Protein AF-A0A7J3JDW4-F1 (afdb_monomer_lite)

Structure (mmCIF, N/CA/C/O backbone):
data_AF-A0A7J3JDW4-F1
#
_entry.id   AF-A0A7J3JDW4-F1
#
loop_
_atom_site.group_PDB
_atom_site.i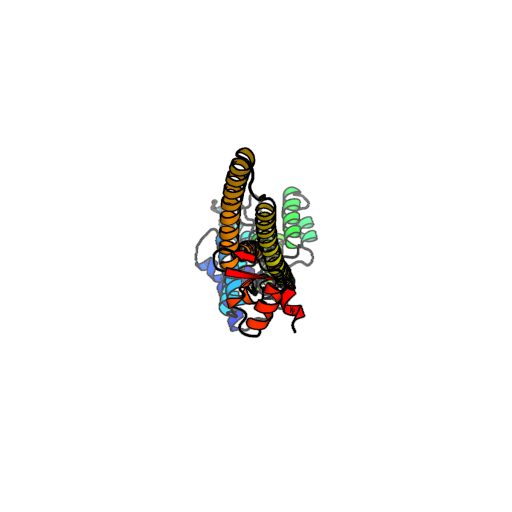d
_atom_site.type_symbol
_atom_site.label_atom_id
_atom_site.label_alt_id
_atom_site.label_comp_id
_atom_site.label_asym_id
_atom_site.label_entity_id
_atom_site.label_seq_id
_atom_site.pdbx_PDB_ins_code
_atom_site.Cartn_x
_atom_site.Cartn_y
_atom_site.Cartn_z
_atom_site.occupancy
_atom_site.B_iso_or_equiv
_atom_site.auth_seq_id
_atom_site.auth_comp_id
_atom_site.auth_asym_id
_atom_site.auth_atom_id
_atom_site.pdbx_PDB_model_num
ATOM 1 N N . MET A 1 1 ? 15.770 9.045 -26.749 1.00 90.25 1 MET A N 1
ATOM 2 C CA . MET A 1 1 ? 16.381 7.877 -27.425 1.00 90.25 1 MET A CA 1
ATOM 3 C C . MET A 1 1 ? 15.664 7.699 -28.760 1.00 90.25 1 MET A C 1
ATOM 5 O O . MET A 1 1 ? 14.603 8.273 -28.963 1.00 90.25 1 MET A O 1
ATOM 9 N N . LEU A 1 2 ? 16.163 6.855 -29.671 1.00 94.00 2 LEU A N 1
ATOM 10 C CA . LEU A 1 2 ? 15.406 6.525 -30.886 1.00 94.00 2 LEU A CA 1
ATOM 11 C C . LEU A 1 2 ? 14.143 5.695 -30.570 1.00 94.00 2 LEU A C 1
ATOM 13 O O . LEU A 1 2 ? 14.139 4.847 -29.674 1.00 94.00 2 LEU A O 1
ATOM 17 N N . TRP A 1 3 ? 13.084 5.863 -31.372 1.00 95.56 3 TRP A N 1
ATOM 18 C CA . TRP A 1 3 ? 11.813 5.121 -31.245 1.00 95.56 3 TRP A CA 1
ATOM 19 C C . TRP A 1 3 ? 11.993 3.602 -31.201 1.00 95.56 3 TRP A C 1
ATOM 21 O O . TRP A 1 3 ? 11.305 2.898 -30.458 1.00 95.56 3 TRP A O 1
ATOM 31 N N . LYS A 1 4 ? 12.918 3.083 -32.013 1.00 97.06 4 LYS A N 1
ATOM 32 C CA . LYS A 1 4 ? 13.218 1.651 -32.074 1.00 97.06 4 LYS A CA 1
ATOM 33 C C . LYS A 1 4 ? 13.866 1.171 -30.772 1.00 97.06 4 LYS A C 1
ATOM 35 O O . LYS A 1 4 ? 13.415 0.152 -30.243 1.00 97.06 4 LYS A O 1
ATOM 40 N N . THR A 1 5 ? 14.797 1.937 -30.201 1.00 97.69 5 THR A N 1
ATOM 41 C CA . THR A 1 5 ? 15.387 1.688 -28.880 1.00 97.69 5 THR A CA 1
ATOM 42 C C . THR A 1 5 ? 14.326 1.619 -27.785 1.00 97.69 5 THR A C 1
ATOM 44 O O . THR A 1 5 ? 14.303 0.636 -27.041 1.00 97.69 5 THR A O 1
ATOM 47 N N . HIS A 1 6 ? 13.410 2.596 -27.715 1.00 98.25 6 HIS A N 1
ATOM 48 C CA . HIS A 1 6 ? 12.342 2.611 -26.705 1.00 98.25 6 HIS A CA 1
ATOM 49 C C . HIS A 1 6 ? 11.519 1.318 -26.733 1.00 98.25 6 HIS A C 1
ATOM 51 O O . HIS A 1 6 ? 11.360 0.622 -25.726 1.00 98.25 6 HIS A O 1
ATOM 57 N N . LEU A 1 7 ? 11.060 0.927 -27.927 1.00 98.44 7 LEU A N 1
ATOM 58 C CA . LEU A 1 7 ? 10.307 -0.313 -28.106 1.00 98.44 7 LEU A CA 1
ATOM 59 C C . LEU A 1 7 ? 11.143 -1.555 -27.799 1.00 98.44 7 LEU A C 1
ATOM 61 O O . LEU A 1 7 ? 10.611 -2.516 -27.240 1.00 98.44 7 LEU A O 1
ATOM 65 N N . ARG A 1 8 ? 12.431 -1.564 -28.152 1.00 98.44 8 ARG A N 1
ATOM 66 C CA . ARG A 1 8 ? 13.325 -2.696 -27.888 1.00 98.44 8 ARG A CA 1
ATOM 67 C C . ARG A 1 8 ? 13.485 -2.934 -26.390 1.00 98.44 8 ARG A C 1
ATOM 69 O O . ARG A 1 8 ? 13.282 -4.061 -25.946 1.00 98.44 8 ARG A O 1
ATOM 76 N N . ILE A 1 9 ? 13.784 -1.889 -25.614 1.00 98.62 9 ILE A N 1
ATOM 77 C CA . ILE A 1 9 ? 13.911 -1.975 -24.150 1.00 98.62 9 ILE A CA 1
ATOM 78 C C . ILE A 1 9 ? 12.588 -2.430 -23.528 1.00 98.62 9 ILE A C 1
ATOM 80 O O . ILE A 1 9 ? 12.558 -3.367 -22.730 1.00 98.62 9 ILE A O 1
ATOM 84 N N . SER A 1 10 ? 11.481 -1.799 -23.916 1.00 98.56 10 SER A N 1
ATOM 85 C CA . SER A 1 10 ? 10.160 -2.080 -23.352 1.00 98.56 10 SER A CA 1
ATOM 86 C C . SER A 1 10 ? 9.675 -3.506 -23.637 1.00 98.56 10 SER A C 1
ATOM 88 O O . SER A 1 10 ? 9.158 -4.172 -22.740 1.00 98.56 10 SER A O 1
ATOM 90 N N . ASN A 1 11 ? 9.877 -4.018 -24.856 1.00 98.62 11 ASN A N 1
ATOM 91 C CA . ASN A 1 11 ? 9.542 -5.406 -25.189 1.00 98.62 11 ASN A CA 1
ATOM 92 C C . ASN A 1 11 ? 10.461 -6.405 -24.473 1.00 98.62 11 ASN A C 1
ATOM 94 O O . ASN A 1 11 ? 9.990 -7.444 -24.012 1.00 98.62 11 ASN A O 1
ATOM 98 N N . GLU A 1 12 ? 11.750 -6.090 -24.336 1.00 98.75 12 GLU A N 1
ATOM 99 C CA . GLU A 1 12 ? 12.692 -6.930 -23.595 1.00 98.75 12 GLU A CA 1
ATOM 100 C C . GLU A 1 12 ? 12.320 -7.024 -22.106 1.00 98.75 12 GLU A C 1
ATOM 102 O O . GLU A 1 12 ? 12.366 -8.112 -21.531 1.00 98.75 12 GLU A O 1
ATOM 107 N N . ALA A 1 13 ? 11.873 -5.924 -21.491 1.00 98.62 13 ALA A N 1
ATOM 108 C CA . ALA A 1 13 ? 11.383 -5.919 -20.112 1.00 98.62 13 ALA A CA 1
ATOM 109 C C . ALA A 1 13 ? 10.168 -6.849 -19.926 1.00 98.62 13 ALA A C 1
ATOM 111 O O . ALA A 1 13 ? 10.141 -7.649 -18.989 1.00 98.62 13 ALA A O 1
ATOM 112 N N . LEU A 1 14 ? 9.186 -6.797 -20.838 1.00 98.69 14 LEU A N 1
ATOM 113 C CA . LEU A 1 14 ? 8.040 -7.718 -20.829 1.00 98.69 14 LEU A CA 1
ATOM 114 C C . LEU A 1 14 ? 8.485 -9.174 -21.001 1.00 98.69 14 LEU A C 1
ATOM 116 O O . LEU A 1 14 ? 8.040 -10.049 -20.255 1.00 98.69 14 LEU A O 1
ATOM 120 N N . ARG A 1 15 ? 9.403 -9.424 -21.944 1.00 98.50 15 ARG A N 1
ATOM 121 C CA . ARG A 1 15 ? 9.936 -10.759 -22.240 1.00 98.50 15 ARG A CA 1
ATOM 122 C C . ARG A 1 15 ? 10.632 -11.373 -21.027 1.00 98.50 15 ARG A C 1
ATOM 124 O O . ARG A 1 15 ? 10.346 -12.516 -20.689 1.00 98.50 15 ARG A O 1
ATOM 131 N N . ARG A 1 16 ? 11.502 -10.624 -20.337 1.00 98.06 16 ARG A N 1
ATOM 132 C CA . ARG A 1 16 ? 12.213 -11.094 -19.127 1.00 98.06 16 ARG A CA 1
ATOM 133 C C . ARG A 1 16 ? 11.273 -11.455 -17.976 1.00 98.06 16 ARG A C 1
ATOM 135 O O . ARG A 1 16 ? 11.634 -12.264 -17.128 1.00 98.06 16 ARG A O 1
ATOM 142 N N . LEU A 1 17 ? 10.078 -10.871 -17.954 1.00 98.00 17 LEU A N 1
ATOM 143 C CA . LEU A 1 17 ? 9.041 -11.144 -16.958 1.00 98.00 17 LEU A CA 1
ATOM 144 C C . LEU A 1 17 ? 8.007 -12.173 -17.429 1.00 98.00 17 LEU A C 1
ATOM 146 O O . LEU A 1 17 ? 7.058 -12.445 -16.697 1.00 98.00 17 LEU A O 1
ATOM 150 N N . ASN A 1 18 ? 8.177 -12.746 -18.625 1.00 98.31 18 ASN A N 1
ATOM 151 C CA . ASN A 1 18 ? 7.226 -13.662 -19.257 1.00 98.31 18 ASN A CA 1
ATOM 152 C C . ASN A 1 18 ? 5.805 -13.074 -19.383 1.00 98.31 18 ASN A C 1
ATOM 154 O O . ASN A 1 18 ? 4.810 -13.790 -19.262 1.00 98.31 18 ASN A O 1
ATOM 158 N N . ILE A 1 19 ? 5.696 -11.763 -19.618 1.00 98.19 19 ILE A N 1
ATOM 159 C CA . ILE A 1 19 ? 4.410 -11.082 -19.799 1.00 98.19 19 ILE A CA 1
ATOM 160 C C . ILE A 1 19 ? 4.038 -11.109 -21.282 1.00 98.19 19 ILE A C 1
ATOM 162 O O . ILE A 1 19 ? 4.607 -10.382 -22.094 1.00 98.19 19 ILE A O 1
ATOM 166 N N . ASN A 1 20 ? 3.036 -11.921 -21.619 1.00 97.62 20 ASN A N 1
ATOM 167 C CA . ASN A 1 20 ? 2.480 -12.004 -22.967 1.00 97.62 20 ASN A CA 1
ATOM 168 C C . ASN A 1 20 ? 1.227 -11.131 -23.072 1.00 97.62 20 ASN A C 1
ATOM 170 O O . ASN A 1 20 ? 0.223 -11.382 -22.406 1.00 97.62 20 ASN A O 1
ATOM 174 N N . LEU A 1 21 ? 1.283 -10.103 -23.917 1.00 98.00 21 LEU A N 1
ATOM 175 C CA . LEU A 1 21 ? 0.157 -9.204 -24.161 1.00 98.00 21 LEU A CA 1
ATOM 176 C C . LEU A 1 21 ? -0.671 -9.690 -25.352 1.00 98.00 21 LEU A C 1
ATOM 178 O O . LEU A 1 21 ? -0.124 -10.161 -26.349 1.00 98.00 21 LEU A O 1
ATOM 182 N N . SER A 1 22 ? -1.992 -9.513 -25.287 1.00 98.19 22 SER A N 1
ATOM 183 C CA . SER A 1 22 ? -2.829 -9.653 -26.482 1.00 98.19 22 SER A CA 1
ATOM 184 C C . SER A 1 22 ? -2.450 -8.591 -27.519 1.00 98.19 22 SER A C 1
ATOM 186 O O . SER A 1 22 ? -1.928 -7.528 -27.174 1.00 98.19 22 SER A O 1
ATOM 188 N N . LYS A 1 23 ? -2.749 -8.843 -28.799 1.00 98.31 23 LYS A N 1
ATOM 189 C CA . LYS A 1 23 ? -2.424 -7.921 -29.902 1.00 98.31 23 LYS A CA 1
ATOM 190 C C . LYS A 1 23 ? -2.924 -6.492 -29.650 1.00 98.31 23 LYS A C 1
ATOM 192 O O . LYS A 1 23 ? -2.214 -5.526 -29.923 1.00 98.31 23 LYS A O 1
ATOM 197 N N . GLU A 1 24 ? -4.133 -6.353 -29.113 1.00 98.44 24 GLU A N 1
ATOM 198 C CA . GLU A 1 24 ? -4.734 -5.048 -28.826 1.00 98.44 24 GLU A CA 1
ATOM 199 C C . GLU A 1 24 ? -4.012 -4.313 -27.691 1.00 98.44 24 GLU A C 1
ATOM 201 O O . GLU A 1 24 ? -3.726 -3.122 -27.811 1.00 98.44 24 GLU A O 1
ATOM 206 N N . ILE A 1 25 ? -3.676 -5.021 -26.607 1.00 98.62 25 ILE A N 1
ATOM 207 C CA . ILE A 1 25 ? -2.958 -4.439 -25.465 1.00 98.62 25 ILE A CA 1
ATOM 208 C C . ILE A 1 25 ? -1.524 -4.082 -25.875 1.00 98.62 25 ILE A C 1
ATOM 210 O O . ILE A 1 25 ? -1.043 -3.005 -25.535 1.00 98.62 25 ILE A O 1
ATOM 214 N N . HIS A 1 26 ? -0.860 -4.935 -26.661 1.00 98.50 26 HIS A N 1
ATOM 215 C CA . HIS A 1 26 ? 0.477 -4.662 -27.196 1.00 98.50 26 HIS A CA 1
ATOM 216 C C . HIS A 1 26 ? 0.492 -3.427 -28.102 1.00 98.50 26 HIS A C 1
ATOM 218 O O . HIS A 1 26 ? 1.393 -2.598 -27.998 1.00 98.50 26 HIS A O 1
ATOM 224 N N . THR A 1 27 ? -0.544 -3.247 -28.927 1.00 98.56 27 THR A N 1
ATOM 225 C CA . THR A 1 27 ? -0.690 -2.048 -29.766 1.00 98.56 27 THR A CA 1
ATOM 226 C C . THR A 1 27 ? -0.771 -0.785 -28.906 1.00 98.56 27 THR A C 1
ATOM 228 O O . THR A 1 27 ? -0.057 0.179 -29.174 1.00 98.56 27 THR A O 1
ATOM 231 N N . LYS A 1 28 ? -1.568 -0.807 -27.829 1.00 98.75 28 LYS A N 1
ATOM 232 C CA . LYS A 1 28 ? -1.678 0.315 -26.883 1.00 98.75 28 LYS A CA 1
ATOM 233 C C . LYS A 1 28 ? -0.391 0.565 -26.099 1.00 98.75 28 LYS A C 1
ATOM 235 O O . LYS A 1 28 ? -0.000 1.714 -25.919 1.00 98.75 28 LYS A O 1
ATOM 240 N N . PHE A 1 29 ? 0.306 -0.494 -25.696 1.00 98.69 29 PHE A N 1
ATOM 241 C CA . PHE A 1 29 ? 1.627 -0.395 -25.078 1.00 98.69 29 PHE A CA 1
ATOM 242 C C . PHE A 1 29 ? 2.634 0.295 -26.007 1.00 98.69 29 PHE A C 1
ATOM 244 O O . PHE A 1 29 ? 3.330 1.223 -25.596 1.00 98.69 29 PHE A O 1
ATOM 251 N N . ARG A 1 30 ? 2.686 -0.124 -27.278 1.00 98.56 30 ARG A N 1
ATOM 252 C CA . ARG A 1 30 ? 3.537 0.484 -28.307 1.00 98.56 30 ARG A CA 1
ATOM 253 C C . ARG A 1 30 ? 3.187 1.953 -28.530 1.00 98.56 30 ARG A C 1
ATOM 255 O O . ARG A 1 30 ? 4.092 2.772 -28.585 1.00 98.56 30 ARG A O 1
ATOM 262 N N . GLU A 1 31 ? 1.902 2.278 -28.643 1.00 98.56 31 GLU A N 1
ATOM 263 C CA . GLU A 1 31 ? 1.421 3.659 -28.775 1.00 98.56 31 GLU A CA 1
ATOM 264 C C . GLU A 1 31 ? 1.923 4.532 -27.615 1.00 98.56 31 GLU A C 1
ATOM 266 O O . GLU A 1 31 ? 2.528 5.575 -27.850 1.00 98.56 31 GLU A O 1
ATOM 271 N N . GLY A 1 32 ? 1.775 4.058 -26.373 1.00 98.44 32 GLY A N 1
ATOM 272 C CA . GLY A 1 32 ? 2.247 4.767 -25.183 1.00 98.44 32 GLY A CA 1
ATOM 273 C C . GLY A 1 32 ? 3.758 5.015 -25.160 1.00 98.44 32 GLY A C 1
ATOM 274 O O . GLY A 1 32 ? 4.192 6.064 -24.705 1.00 98.44 32 GLY A O 1
ATOM 275 N N . ASN A 1 33 ? 4.567 4.092 -25.689 1.00 98.19 33 ASN A N 1
ATOM 276 C CA . ASN A 1 33 ? 6.027 4.259 -25.763 1.00 98.19 33 ASN A CA 1
ATOM 277 C C . ASN A 1 33 ? 6.485 5.306 -26.792 1.00 98.19 33 ASN A C 1
ATOM 279 O O . ASN A 1 33 ? 7.625 5.753 -26.721 1.00 98.19 33 ASN A O 1
ATOM 283 N N . LEU A 1 34 ? 5.649 5.638 -27.780 1.00 97.19 34 LEU A N 1
ATOM 284 C CA . LEU A 1 34 ? 6.027 6.495 -28.912 1.00 97.19 34 LEU A CA 1
ATOM 285 C C . LEU A 1 34 ? 5.386 7.880 -28.858 1.00 97.19 34 LEU A C 1
ATOM 287 O O . LEU A 1 34 ? 5.902 8.826 -29.446 1.00 97.19 34 LEU A O 1
ATOM 291 N N . VAL A 1 35 ? 4.231 8.001 -28.202 1.00 97.25 35 VAL A N 1
ATOM 292 C CA . VAL A 1 35 ? 3.483 9.258 -28.162 1.00 97.25 35 VAL A CA 1
ATOM 293 C C . VAL A 1 35 ? 4.225 10.420 -27.471 1.00 97.25 35 VAL A C 1
ATOM 295 O O . VAL A 1 35 ? 4.025 11.548 -27.924 1.00 97.25 35 VAL A O 1
ATOM 298 N N . PRO A 1 36 ? 5.103 10.230 -26.458 1.00 96.19 36 PRO A N 1
ATOM 299 C CA . PRO A 1 36 ? 5.755 11.371 -25.810 1.00 96.19 36 PRO A CA 1
ATOM 300 C C . PRO A 1 36 ? 6.653 12.188 -26.752 1.00 96.19 36 PRO A C 1
ATOM 302 O O . PRO A 1 36 ? 6.606 13.417 -26.722 1.00 96.19 36 PRO A O 1
ATOM 305 N N . ASP A 1 37 ? 7.349 11.547 -27.694 1.00 93.00 37 ASP A N 1
ATOM 306 C CA . ASP A 1 37 ? 8.132 12.256 -28.720 1.00 93.00 37 ASP A CA 1
ATOM 307 C C . ASP A 1 37 ? 7.275 13.156 -29.620 1.00 93.00 37 ASP A C 1
ATOM 309 O O . ASP A 1 37 ? 7.731 14.166 -30.163 1.00 93.00 37 ASP A O 1
ATOM 313 N N . GLN A 1 38 ? 5.995 12.812 -29.768 1.00 93.81 38 GLN A N 1
ATOM 314 C CA . GLN A 1 38 ? 5.038 13.569 -30.570 1.00 93.81 38 GLN A CA 1
ATOM 315 C C . GLN A 1 38 ? 4.463 14.767 -29.809 1.00 93.81 38 GLN A C 1
ATOM 317 O O . GLN A 1 38 ? 3.989 15.714 -30.441 1.00 93.81 38 GLN A O 1
ATOM 322 N N . TRP A 1 39 ? 4.516 14.759 -28.472 1.00 92.50 39 TRP A N 1
ATOM 323 C CA . TRP A 1 39 ? 4.042 15.866 -27.636 1.00 92.50 39 TRP A CA 1
ATOM 324 C C . TRP A 1 39 ? 4.950 17.091 -27.697 1.00 92.50 39 TRP A C 1
ATOM 326 O O . TRP A 1 39 ? 4.505 18.188 -27.360 1.00 92.50 39 TRP A O 1
ATOM 336 N N . LYS A 1 40 ? 6.189 16.929 -28.181 1.00 83.25 40 LYS A N 1
ATOM 337 C CA . LYS A 1 40 ? 7.179 18.007 -28.332 1.00 83.25 40 LYS A CA 1
ATOM 338 C C . LYS A 1 40 ? 7.451 18.767 -27.026 1.00 83.25 40 LYS A C 1
ATOM 340 O O . LYS A 1 40 ? 7.826 19.937 -27.052 1.00 83.25 40 LYS A O 1
ATOM 345 N N . ASP A 1 41 ? 7.288 18.111 -25.881 1.00 82.25 41 ASP A N 1
ATOM 346 C CA . ASP A 1 41 ? 7.494 18.662 -24.540 1.00 82.25 41 ASP A CA 1
ATOM 347 C C . ASP A 1 41 ? 8.967 18.586 -24.099 1.00 82.25 41 ASP A C 1
ATOM 349 O O . ASP A 1 41 ? 9.279 18.192 -22.976 1.00 82.25 41 ASP A O 1
ATOM 353 N N . TYR A 1 42 ? 9.889 18.965 -24.981 1.00 80.75 42 TYR A N 1
ATOM 354 C CA . TYR A 1 42 ? 11.329 18.889 -24.737 1.00 80.75 42 TYR A CA 1
ATOM 355 C C . TYR A 1 42 ? 11.792 19.778 -23.564 1.00 80.75 42 TYR A C 1
ATOM 357 O O . TYR A 1 42 ? 11.195 20.831 -23.316 1.00 80.75 42 TYR A O 1
ATOM 365 N N . PRO A 1 43 ? 12.885 19.410 -22.864 1.00 81.94 43 PRO A N 1
ATOM 366 C CA . PRO A 1 43 ? 13.699 18.198 -23.035 1.00 81.94 43 PRO A CA 1
ATOM 367 C C . PRO A 1 43 ? 13.077 16.973 -22.345 1.00 81.94 43 PRO A C 1
ATOM 369 O O . PRO A 1 43 ? 12.464 17.097 -21.285 1.00 81.94 43 PRO A O 1
ATOM 372 N N . HIS A 1 44 ? 13.268 15.776 -22.907 1.00 81.00 44 HIS A N 1
ATOM 373 C CA . HIS A 1 44 ? 12.737 14.531 -22.324 1.00 81.00 44 HIS A CA 1
ATOM 374 C C . HIS A 1 44 ? 13.657 13.872 -21.290 1.00 81.00 44 HIS A C 1
ATOM 376 O O . HIS A 1 44 ? 13.189 13.140 -20.424 1.00 81.00 44 HIS A O 1
ATOM 382 N N . HIS A 1 45 ? 14.948 14.204 -21.303 1.00 84.00 45 HIS A N 1
ATOM 383 C CA . HIS A 1 45 ? 15.975 13.537 -20.491 1.00 84.00 45 HIS A CA 1
ATOM 384 C C . HIS A 1 45 ? 16.021 13.963 -19.021 1.00 84.00 45 HIS A C 1
ATOM 386 O O . HIS A 1 45 ? 16.656 13.304 -18.201 1.00 84.00 45 HIS A O 1
ATOM 392 N N . TYR A 1 46 ? 15.390 15.081 -18.658 1.00 86.38 46 TYR A N 1
ATOM 393 C CA . TYR A 1 46 ? 15.350 15.535 -17.272 1.00 86.38 46 TYR A CA 1
ATOM 394 C C . TYR A 1 46 ? 14.089 16.341 -16.954 1.00 86.38 46 TYR A C 1
ATOM 396 O O . TYR A 1 46 ? 13.400 16.838 -17.839 1.00 86.38 46 TYR A O 1
ATOM 404 N N . GLY A 1 47 ? 13.767 16.464 -15.664 1.00 87.56 47 GLY A N 1
ATOM 405 C CA . GLY A 1 47 ? 12.597 17.206 -15.186 1.00 87.56 47 GLY A CA 1
ATOM 406 C C . GLY A 1 47 ? 11.260 16.486 -15.402 1.00 87.56 47 GLY A C 1
ATOM 407 O O . GLY A 1 47 ? 10.203 17.078 -15.190 1.00 87.56 47 GLY A O 1
ATOM 408 N N . LYS A 1 48 ? 11.280 15.203 -15.791 1.00 93.88 48 LYS A N 1
ATOM 409 C CA . LYS A 1 48 ? 10.078 14.392 -16.069 1.00 93.88 48 LYS A CA 1
ATOM 410 C C . LYS A 1 48 ? 9.575 13.571 -14.885 1.00 93.88 48 LYS A C 1
ATOM 412 O O . LYS A 1 48 ? 8.626 12.810 -15.040 1.00 93.88 48 LYS A O 1
ATOM 417 N N . THR A 1 49 ? 10.128 13.776 -13.689 1.00 94.62 49 THR A N 1
ATOM 418 C CA . THR A 1 49 ? 9.724 13.098 -12.442 1.00 94.62 49 THR A CA 1
ATOM 419 C C . THR A 1 49 ? 8.204 13.085 -12.253 1.00 94.62 49 THR A C 1
ATOM 421 O O . THR A 1 49 ? 7.611 12.018 -12.141 1.00 94.62 49 THR A O 1
ATOM 424 N N . ASN A 1 50 ? 7.544 14.245 -12.330 1.00 95.75 50 ASN A N 1
ATOM 425 C CA . ASN A 1 50 ? 6.091 14.326 -12.136 1.00 95.75 50 ASN A CA 1
ATOM 426 C C . ASN A 1 50 ? 5.307 13.559 -13.215 1.00 95.75 50 ASN A C 1
ATOM 428 O O . ASN A 1 50 ? 4.290 12.937 -12.913 1.00 95.75 50 ASN A O 1
ATOM 432 N N . ALA A 1 51 ? 5.768 13.590 -14.470 1.00 96.25 51 ALA A N 1
ATOM 433 C CA . ALA A 1 51 ? 5.125 12.871 -15.568 1.00 96.25 51 ALA A CA 1
ATOM 434 C C . ALA A 1 51 ? 5.274 11.350 -15.401 1.00 96.25 51 ALA A C 1
ATOM 436 O O . ALA A 1 51 ? 4.302 10.618 -15.596 1.00 96.25 51 ALA A O 1
ATOM 437 N N . ILE A 1 52 ? 6.458 10.886 -14.985 1.00 97.44 52 ILE A N 1
ATOM 438 C CA . ILE A 1 52 ? 6.730 9.485 -14.644 1.00 97.44 52 ILE A CA 1
ATOM 439 C C . ILE A 1 52 ? 5.777 9.032 -13.538 1.00 97.44 52 ILE A C 1
ATOM 441 O O . ILE A 1 52 ? 5.044 8.064 -13.735 1.00 97.44 52 ILE A O 1
ATOM 445 N N . GLU A 1 53 ? 5.729 9.752 -12.413 1.00 97.44 53 GLU A N 1
ATOM 446 C CA . GLU A 1 53 ? 4.894 9.397 -11.261 1.00 97.44 53 GLU A CA 1
ATOM 447 C C . GLU A 1 53 ? 3.403 9.358 -11.614 1.00 97.44 53 GLU A C 1
ATOM 449 O O . GLU A 1 53 ? 2.716 8.383 -11.310 1.00 97.44 53 GLU A O 1
ATOM 454 N N . GLN A 1 54 ? 2.889 10.386 -12.296 1.00 97.75 54 GLN A N 1
ATOM 455 C CA . GLN A 1 54 ? 1.471 10.461 -12.652 1.00 97.75 54 GLN A CA 1
ATOM 456 C C . GLN A 1 54 ? 1.049 9.331 -13.593 1.00 97.75 54 GLN A C 1
ATOM 458 O O . GLN A 1 54 ? 0.019 8.695 -13.358 1.00 97.75 54 GLN A O 1
ATOM 463 N N . ASN A 1 55 ? 1.827 9.064 -14.647 1.00 98.44 55 ASN A N 1
ATOM 464 C CA . ASN A 1 55 ? 1.517 7.979 -15.578 1.00 98.44 55 ASN A CA 1
ATOM 465 C C . ASN A 1 55 ? 1.687 6.609 -14.916 1.00 98.44 55 ASN A C 1
ATOM 467 O O . ASN A 1 55 ? 0.861 5.729 -15.138 1.00 98.44 55 ASN A O 1
ATOM 471 N N . LEU A 1 56 ? 2.662 6.448 -14.019 1.00 98.31 56 LEU A N 1
ATOM 472 C CA . LEU A 1 56 ? 2.877 5.200 -13.292 1.00 98.31 56 LEU A CA 1
ATOM 473 C C . LEU A 1 56 ? 1.703 4.879 -12.355 1.00 98.31 56 LEU A C 1
ATOM 475 O O . LEU A 1 56 ? 1.225 3.743 -12.309 1.00 98.31 56 LEU A O 1
ATOM 479 N N . LEU A 1 57 ? 1.196 5.887 -11.641 1.00 98.25 57 LEU A N 1
ATOM 480 C CA . LEU A 1 57 ? 0.016 5.743 -10.787 1.00 98.25 57 LEU A CA 1
ATOM 481 C C . LEU A 1 57 ? -1.241 5.429 -11.603 1.00 98.25 57 LEU A C 1
ATOM 483 O O . LEU A 1 57 ? -1.997 4.537 -11.219 1.00 98.25 57 LEU A O 1
ATOM 487 N N . LYS A 1 58 ? -1.440 6.100 -12.746 1.00 98.50 58 LYS A N 1
ATOM 488 C CA . LYS A 1 58 ? -2.544 5.794 -13.672 1.00 98.50 58 LYS A CA 1
ATOM 489 C C . LYS A 1 58 ? -2.443 4.375 -14.222 1.00 98.50 58 LYS A C 1
ATOM 491 O O . LYS A 1 58 ? -3.427 3.642 -14.184 1.00 98.50 58 LYS A O 1
ATOM 496 N N . ALA A 1 59 ? -1.254 3.963 -14.662 1.00 98.69 59 ALA A N 1
ATOM 497 C CA . ALA A 1 59 ? -0.999 2.623 -15.174 1.00 98.69 59 ALA A CA 1
ATOM 498 C C . ALA A 1 59 ? -1.401 1.561 -14.147 1.00 98.69 59 ALA A C 1
ATOM 500 O O . ALA A 1 59 ? -2.167 0.645 -14.456 1.00 98.69 59 ALA A O 1
ATOM 501 N N . ARG A 1 60 ? -0.951 1.721 -12.895 1.00 98.31 60 ARG A N 1
ATOM 502 C CA . ARG A 1 60 ? -1.307 0.795 -11.820 1.00 98.31 60 ARG A CA 1
ATOM 503 C C . ARG A 1 60 ? -2.798 0.830 -11.494 1.00 98.31 60 ARG A C 1
ATOM 505 O O . ARG A 1 60 ? -3.395 -0.231 -11.341 1.00 98.31 60 ARG A O 1
ATOM 512 N N . GLN A 1 61 ? -3.416 2.006 -11.426 1.00 98.19 61 GLN A N 1
ATOM 513 C CA . GLN A 1 61 ? -4.849 2.136 -11.165 1.00 98.19 61 GLN A CA 1
ATOM 514 C C . GLN A 1 61 ? -5.694 1.422 -12.231 1.00 98.19 61 GLN A C 1
ATOM 516 O O . GLN A 1 61 ? -6.553 0.613 -11.881 1.00 98.19 61 GLN A O 1
ATOM 521 N N . CYS A 1 62 ? -5.423 1.662 -13.517 1.00 98.50 62 CYS A N 1
ATOM 522 C CA . CYS A 1 62 ? -6.106 0.980 -14.617 1.00 98.50 62 CYS A CA 1
ATOM 523 C C . CYS A 1 62 ? -5.883 -0.538 -14.558 1.00 98.50 62 CYS A C 1
ATOM 525 O O . CYS A 1 62 ? -6.816 -1.305 -14.788 1.00 98.50 62 CYS A O 1
ATOM 527 N N . PHE A 1 63 ? -4.677 -0.982 -14.181 1.00 98.56 63 PHE A N 1
ATOM 528 C CA . PHE A 1 63 ? -4.377 -2.405 -14.015 1.00 98.56 63 PHE A CA 1
ATOM 529 C C . PHE A 1 63 ? -5.208 -3.045 -12.894 1.00 98.56 63 PHE A C 1
ATOM 531 O O . PHE A 1 63 ? -5.763 -4.130 -13.072 1.00 98.56 63 PHE A O 1
ATOM 538 N N . LEU A 1 64 ? -5.341 -2.370 -11.746 1.00 98.12 64 LEU A N 1
ATOM 539 C CA . LEU A 1 64 ? -6.178 -2.842 -10.638 1.00 98.12 64 LEU A CA 1
ATOM 540 C C . LEU A 1 64 ? -7.648 -2.989 -11.060 1.00 98.12 64 LEU A C 1
ATOM 542 O O . LEU A 1 64 ? -8.293 -3.944 -10.633 1.00 98.12 64 LEU A O 1
ATOM 546 N N . GLN A 1 65 ? -8.122 -2.116 -11.951 1.00 98.31 65 GLN A N 1
ATOM 547 C CA . GLN A 1 65 ? -9.482 -2.088 -12.504 1.00 98.31 65 GLN A CA 1
ATOM 548 C C . GLN A 1 65 ? -9.710 -3.017 -13.713 1.00 98.31 65 GLN A C 1
ATOM 550 O O . GLN A 1 65 ? -10.759 -2.924 -14.341 1.00 98.31 65 GLN A O 1
ATOM 555 N N . ASP A 1 66 ? -8.742 -3.868 -14.080 1.00 98.25 66 ASP A N 1
ATOM 556 C CA . ASP A 1 66 ? -8.813 -4.751 -15.264 1.00 98.25 66 ASP A CA 1
ATOM 557 C C . ASP A 1 66 ? -8.902 -4.010 -16.615 1.00 98.25 66 ASP A C 1
ATOM 559 O O . ASP A 1 66 ? -9.103 -4.616 -17.669 1.00 98.25 66 ASP A O 1
ATOM 563 N N . ASN A 1 67 ? -8.650 -2.697 -16.630 1.00 98.38 67 ASN A N 1
ATOM 564 C CA . ASN A 1 67 ? -8.510 -1.921 -17.857 1.00 98.38 67 ASN A CA 1
ATOM 565 C C . ASN A 1 67 ? -7.069 -2.021 -18.382 1.00 98.38 67 ASN A C 1
ATOM 567 O O . ASN A 1 67 ? -6.265 -1.090 -18.289 1.00 98.38 67 ASN A O 1
ATOM 571 N N . HIS A 1 68 ? -6.724 -3.191 -18.921 1.00 98.44 68 HIS A N 1
ATOM 572 C CA . HIS A 1 68 ? -5.359 -3.480 -19.357 1.00 98.44 68 HIS A CA 1
ATOM 573 C C . HIS A 1 68 ? -4.895 -2.628 -20.547 1.00 98.44 68 HIS A C 1
ATOM 575 O O . HIS A 1 68 ? -3.705 -2.343 -20.649 1.00 98.44 68 HIS A O 1
ATOM 581 N N . LYS A 1 69 ? -5.799 -2.182 -21.431 1.00 98.69 69 LYS A N 1
ATOM 582 C CA . LYS A 1 69 ? -5.434 -1.318 -22.568 1.00 98.69 69 LYS A CA 1
ATOM 583 C C . LYS A 1 69 ? -4.837 0.000 -22.081 1.00 98.69 69 LYS A C 1
ATOM 585 O O . LYS A 1 69 ? -3.715 0.331 -22.459 1.00 98.69 69 LYS A O 1
ATOM 590 N N . ASP A 1 70 ? -5.545 0.690 -21.192 1.00 98.69 70 ASP A N 1
ATOM 591 C CA . ASP A 1 70 ? -5.080 1.971 -20.657 1.0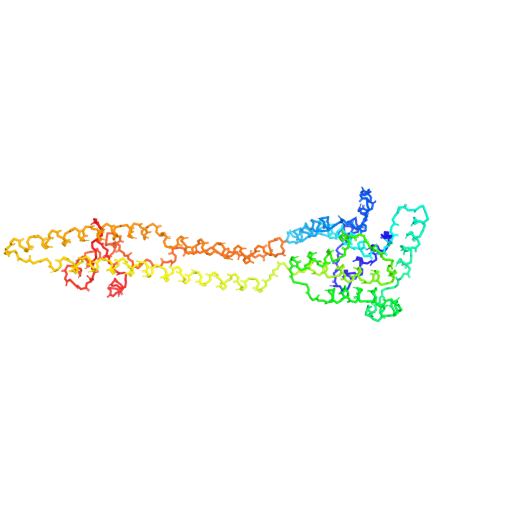0 98.69 70 ASP A CA 1
ATOM 592 C C . ASP A 1 70 ? -3.920 1.780 -19.679 1.00 98.69 70 ASP A C 1
ATOM 594 O O . ASP A 1 70 ? -2.973 2.564 -19.683 1.00 98.69 70 ASP A O 1
ATOM 598 N N . ALA A 1 71 ? -3.932 0.692 -18.898 1.00 98.75 71 ALA A N 1
ATOM 599 C CA . ALA A 1 71 ? -2.826 0.357 -18.007 1.00 98.75 71 ALA A CA 1
ATOM 600 C C . ALA A 1 71 ? -1.495 0.261 -18.761 1.00 98.75 71 ALA A C 1
ATOM 602 O O . ALA A 1 71 ? -0.509 0.880 -18.364 1.00 98.75 71 ALA A O 1
ATOM 603 N N . PHE A 1 72 ? -1.474 -0.488 -19.866 1.00 98.75 72 PHE A N 1
ATOM 604 C CA . PHE A 1 72 ? -0.267 -0.655 -20.665 1.00 98.75 72 PHE A CA 1
ATOM 605 C C . PHE A 1 72 ? 0.037 0.566 -21.539 1.00 98.75 72 PHE A C 1
ATOM 607 O O . PHE A 1 72 ? 1.208 0.857 -21.754 1.00 98.75 72 PHE A O 1
ATOM 614 N N . PHE A 1 73 ? -0.957 1.341 -21.975 1.00 98.81 73 PHE A N 1
ATOM 615 C CA . PHE A 1 73 ? -0.692 2.638 -22.603 1.00 98.81 73 PHE A CA 1
ATOM 616 C C . PHE A 1 73 ? 0.084 3.572 -21.658 1.00 98.81 73 PHE A C 1
ATOM 618 O O . PHE A 1 73 ? 1.179 4.021 -21.996 1.00 98.81 73 PHE A O 1
ATOM 625 N N . TYR A 1 74 ? -0.427 3.804 -20.443 1.00 98.81 74 TYR A N 1
ATOM 626 C CA . TYR A 1 74 ? 0.241 4.670 -19.467 1.00 98.81 74 TYR A CA 1
ATOM 627 C C . TYR A 1 74 ? 1.579 4.100 -18.998 1.00 98.81 74 TYR A C 1
ATOM 629 O O . TYR A 1 74 ? 2.528 4.857 -18.814 1.00 98.81 74 TYR A O 1
ATOM 637 N N . LEU A 1 75 ? 1.689 2.773 -18.865 1.00 98.81 75 LEU A N 1
ATOM 638 C CA . LEU A 1 75 ? 2.970 2.129 -18.591 1.00 98.81 75 LEU A CA 1
ATOM 639 C C . LEU A 1 75 ? 3.974 2.424 -19.708 1.00 98.81 75 LEU A C 1
ATOM 641 O O . LEU A 1 75 ? 5.101 2.788 -19.406 1.00 98.81 75 LEU A O 1
ATOM 645 N N . GLY A 1 76 ? 3.573 2.332 -20.979 1.00 98.69 76 GLY A N 1
ATOM 646 C CA . GLY A 1 76 ? 4.433 2.675 -22.112 1.00 98.69 76 GLY A CA 1
ATOM 647 C C . GLY A 1 76 ? 4.959 4.111 -22.047 1.00 98.69 76 GLY A C 1
ATOM 648 O O . GLY A 1 76 ? 6.159 4.318 -22.202 1.00 98.69 76 GLY A O 1
ATOM 649 N N . VAL A 1 77 ? 4.092 5.075 -21.717 1.00 98.56 77 VAL A N 1
ATOM 650 C CA . VAL A 1 77 ? 4.483 6.484 -21.512 1.00 98.56 77 VAL A CA 1
ATOM 651 C C . VAL A 1 77 ? 5.496 6.616 -20.372 1.00 98.56 77 VAL A C 1
ATOM 653 O O . VAL A 1 77 ? 6.504 7.306 -20.502 1.00 98.56 77 VAL A O 1
ATOM 656 N N . THR A 1 78 ? 5.260 5.937 -19.246 1.00 98.56 78 THR A N 1
ATOM 657 C CA . THR A 1 78 ? 6.200 5.927 -18.118 1.00 98.56 78 THR A CA 1
ATOM 658 C C . THR A 1 78 ? 7.560 5.354 -18.517 1.00 98.56 78 THR A C 1
ATOM 660 O O . THR A 1 78 ? 8.581 5.948 -18.182 1.00 98.56 78 THR A O 1
ATOM 663 N N . LEU A 1 79 ? 7.591 4.218 -19.222 1.00 98.62 79 LEU A N 1
ATOM 664 C CA . LEU A 1 79 ? 8.842 3.574 -19.630 1.00 98.62 79 LEU A CA 1
ATOM 665 C C . LEU A 1 79 ? 9.641 4.443 -20.598 1.00 98.62 79 LEU A C 1
ATOM 667 O O . LEU A 1 79 ? 10.855 4.523 -20.447 1.00 98.62 79 LEU A O 1
ATOM 671 N N . HIS A 1 80 ? 8.971 5.134 -21.521 1.00 98.06 80 HIS A N 1
ATOM 672 C CA . HIS A 1 80 ? 9.610 6.092 -22.417 1.00 98.06 80 HIS A CA 1
ATOM 673 C C . HIS A 1 80 ? 10.405 7.151 -21.632 1.00 98.06 80 HIS A C 1
ATOM 675 O O . HIS A 1 80 ? 11.616 7.271 -21.807 1.00 98.06 80 HIS A O 1
ATOM 681 N N . TYR A 1 81 ? 9.761 7.849 -20.688 1.00 97.56 81 TYR A N 1
ATOM 682 C CA . TYR A 1 81 ? 10.442 8.883 -19.900 1.00 97.56 81 TYR A CA 1
ATOM 683 C C . TYR A 1 81 ? 11.541 8.326 -18.989 1.00 97.56 81 TYR A C 1
ATOM 685 O O . TYR A 1 81 ? 12.545 8.998 -18.766 1.00 97.56 81 TYR A O 1
ATOM 693 N N . ILE A 1 82 ? 11.379 7.106 -18.464 1.00 97.69 82 ILE A N 1
ATOM 694 C CA . ILE A 1 82 ? 12.451 6.431 -17.720 1.00 97.69 82 ILE A CA 1
ATOM 695 C C . ILE A 1 82 ? 13.653 6.212 -18.639 1.00 97.69 82 ILE A C 1
ATOM 697 O O . ILE A 1 82 ? 14.768 6.553 -18.268 1.00 97.69 82 ILE A O 1
ATOM 701 N N . GLN A 1 83 ? 13.440 5.663 -19.834 1.00 97.19 83 GLN A N 1
ATOM 702 C CA . GLN A 1 83 ? 14.509 5.373 -20.792 1.00 97.19 83 GLN A CA 1
ATOM 703 C C . GLN A 1 83 ? 15.274 6.642 -21.175 1.00 97.19 83 GLN A C 1
ATOM 705 O O . GLN A 1 83 ? 16.504 6.655 -21.127 1.00 97.19 83 GLN A O 1
ATOM 710 N N . ASP A 1 84 ? 14.568 7.737 -21.444 1.00 94.81 84 ASP A N 1
ATOM 711 C CA . ASP A 1 84 ? 15.210 9.017 -21.736 1.00 94.81 84 ASP A CA 1
ATOM 712 C C . ASP A 1 84 ? 15.995 9.585 -20.565 1.00 94.81 84 ASP A C 1
ATOM 714 O O . ASP A 1 84 ? 17.087 10.114 -20.776 1.00 94.81 84 ASP A O 1
ATOM 718 N N . ALA A 1 85 ? 15.499 9.423 -19.339 1.00 94.00 85 ALA A N 1
ATOM 719 C CA . ALA A 1 85 ? 16.194 9.855 -18.132 1.00 94.00 85 ALA A CA 1
ATOM 720 C C . ALA A 1 85 ? 17.546 9.147 -17.914 1.00 94.00 85 ALA A C 1
ATOM 722 O O . ALA A 1 85 ? 18.416 9.690 -17.231 1.00 94.00 85 ALA A O 1
ATOM 723 N N . TYR A 1 86 ? 17.735 7.959 -18.499 1.00 94.50 86 TYR A N 1
ATOM 724 C CA . TYR A 1 86 ? 19.011 7.239 -18.498 1.00 94.50 86 TYR A CA 1
ATOM 725 C C . TYR A 1 86 ? 19.949 7.641 -19.638 1.00 94.50 86 TYR A C 1
ATOM 727 O O . TYR A 1 86 ? 21.112 7.261 -19.602 1.00 94.50 86 TYR A O 1
ATOM 735 N N . THR A 1 87 ? 19.495 8.413 -20.629 1.00 89.69 87 THR A N 1
ATOM 736 C CA . THR A 1 87 ? 20.375 8.923 -21.692 1.00 89.69 87 THR A CA 1
ATOM 737 C C . THR A 1 87 ? 21.220 10.067 -21.134 1.00 89.69 87 THR A C 1
ATOM 739 O O . THR A 1 87 ? 20.784 11.216 -21.041 1.00 89.69 87 THR A O 1
ATOM 742 N N . SER A 1 88 ? 22.438 9.744 -20.713 1.00 79.00 88 SER A N 1
ATOM 743 C CA . SER A 1 88 ? 23.308 10.653 -19.967 1.00 79.00 88 SER A CA 1
ATOM 744 C C . SER A 1 88 ? 24.199 11.485 -20.902 1.00 79.00 88 SER A C 1
ATOM 746 O O . SER A 1 88 ? 25.375 11.208 -21.112 1.00 79.00 88 SER A O 1
ATOM 748 N N . VAL A 1 89 ? 23.628 12.534 -21.490 1.00 76.69 89 VAL A N 1
ATOM 749 C CA . VAL A 1 89 ? 24.293 13.410 -22.475 1.00 76.69 89 VAL A CA 1
ATOM 750 C C . VAL A 1 89 ? 24.451 14.826 -21.902 1.00 76.69 89 VAL A C 1
ATOM 752 O O . VAL A 1 89 ? 23.485 15.415 -21.407 1.00 76.69 89 VAL A O 1
ATOM 755 N N . ILE A 1 90 ? 25.664 15.399 -21.963 1.00 69.31 90 ILE A N 1
ATOM 756 C CA . ILE A 1 90 ? 25.931 16.781 -21.519 1.00 69.31 90 ILE A CA 1
ATOM 757 C C . ILE A 1 90 ? 25.431 17.781 -22.579 1.00 69.31 90 ILE A C 1
ATOM 759 O O . ILE A 1 90 ? 26.005 17.880 -23.656 1.00 69.31 90 ILE A O 1
ATOM 763 N N . SER A 1 91 ? 24.435 18.596 -22.212 1.00 59.00 91 SER A N 1
ATOM 764 C CA . SER A 1 91 ? 23.950 19.814 -22.898 1.00 59.00 91 SER A CA 1
ATOM 765 C C . SER A 1 91 ? 23.366 19.691 -24.320 1.00 59.00 91 SER A C 1
ATOM 767 O O . SER A 1 91 ? 24.014 19.240 -25.253 1.00 59.00 91 SER A O 1
ATOM 769 N N . TYR A 1 92 ? 22.173 20.271 -24.502 1.00 57.88 92 TYR A N 1
ATOM 770 C CA . TYR A 1 92 ? 21.500 20.521 -25.790 1.00 57.88 92 TYR A CA 1
ATOM 771 C C . TYR A 1 92 ? 21.864 21.870 -26.431 1.00 57.88 92 TYR A C 1
ATOM 773 O O . TYR A 1 92 ? 21.525 22.122 -27.582 1.00 57.88 92 TYR A O 1
ATOM 781 N N . ASN A 1 93 ? 22.528 22.766 -25.695 1.00 55.19 93 ASN A N 1
ATOM 782 C CA . ASN A 1 93 ? 22.531 24.200 -26.012 1.00 55.19 93 ASN A CA 1
ATOM 783 C C . ASN A 1 93 ? 23.697 24.658 -26.913 1.00 55.19 93 ASN A C 1
ATOM 785 O O . ASN A 1 93 ? 23.997 25.848 -26.957 1.00 55.19 93 ASN A O 1
ATOM 789 N N . SER A 1 94 ? 24.363 23.745 -27.628 1.00 50.97 94 SER A N 1
ATOM 790 C CA . SER A 1 94 ? 25.390 24.076 -28.629 1.00 50.97 94 SER A CA 1
ATOM 791 C C . SER A 1 94 ? 25.044 23.420 -29.974 1.00 50.97 94 SER A C 1
ATOM 793 O O . SER A 1 94 ? 24.625 22.265 -29.970 1.00 50.97 94 SER A O 1
ATOM 795 N N . PRO A 1 95 ? 25.225 24.093 -31.128 1.00 53.91 95 PRO A N 1
ATOM 796 C CA . PRO A 1 95 ? 24.910 23.538 -32.452 1.00 53.91 95 PRO A CA 1
ATOM 797 C C . PRO A 1 95 ? 25.601 22.197 -32.749 1.00 53.91 95 PRO A C 1
ATOM 799 O O . PRO A 1 95 ? 24.993 21.305 -33.331 1.00 53.91 95 PRO A O 1
ATOM 802 N N . ASN A 1 96 ? 26.835 22.013 -32.269 1.00 60.00 96 ASN A N 1
ATOM 803 C CA . ASN A 1 96 ? 27.583 20.756 -32.418 1.00 60.00 96 ASN A CA 1
ATOM 804 C C . ASN A 1 96 ? 27.045 19.627 -31.517 1.00 60.00 96 ASN A C 1
ATOM 806 O O . ASN A 1 96 ? 27.405 18.465 -31.696 1.00 60.00 96 ASN A O 1
ATOM 810 N N . ASN A 1 97 ? 26.176 19.945 -30.553 1.00 71.06 97 ASN A N 1
ATOM 811 C CA . ASN A 1 97 ? 25.640 18.962 -29.619 1.00 71.06 97 ASN A CA 1
ATOM 812 C C . ASN A 1 97 ? 24.439 18.203 -30.188 1.00 71.06 97 ASN A C 1
ATOM 814 O O . ASN A 1 97 ? 24.144 17.133 -29.671 1.00 71.06 97 ASN A O 1
ATOM 818 N N . GLN A 1 98 ? 23.767 18.694 -31.239 1.00 77.56 98 GLN A N 1
ATOM 819 C CA . GLN A 1 98 ? 22.642 17.966 -31.840 1.00 77.56 98 GLN A CA 1
ATOM 820 C C . GLN A 1 98 ? 23.115 16.742 -32.635 1.00 77.56 98 GLN A C 1
ATOM 822 O O . GLN A 1 98 ? 22.579 15.653 -32.453 1.00 77.56 98 GLN A O 1
ATOM 827 N N . GLU A 1 99 ? 24.144 16.898 -33.474 1.00 84.50 99 GLU A N 1
ATOM 828 C CA . GLU A 1 99 ? 24.763 15.774 -34.189 1.00 84.50 99 GLU A CA 1
ATOM 829 C C . GLU A 1 99 ? 25.389 14.783 -33.204 1.00 84.50 99 GLU A C 1
ATOM 831 O O . GLU A 1 99 ? 25.186 13.576 -33.305 1.00 84.50 99 GLU A O 1
ATOM 836 N N . TRP A 1 100 ? 26.094 15.292 -32.193 1.00 83.88 100 TRP A N 1
ATOM 837 C CA . TRP A 1 100 ? 26.683 14.445 -31.166 1.00 83.88 100 TRP A CA 1
ATOM 838 C C . TRP A 1 100 ? 25.629 13.694 -30.334 1.00 83.88 100 TRP A C 1
ATOM 840 O O . TRP A 1 100 ? 25.794 12.501 -30.084 1.00 83.88 100 TRP A O 1
ATOM 850 N N . HIS A 1 101 ? 24.524 14.346 -29.956 1.00 85.12 101 HIS A N 1
ATOM 851 C CA . HIS A 1 101 ? 23.398 13.703 -29.269 1.00 85.12 101 HIS A CA 1
ATOM 852 C C . HIS A 1 101 ? 22.768 12.613 -30.139 1.00 85.12 101 HIS A C 1
ATOM 854 O O . HIS A 1 101 ? 22.595 11.491 -29.669 1.00 85.12 101 HIS A O 1
ATOM 860 N N . HIS A 1 102 ? 22.531 12.899 -31.421 1.00 88.56 102 HIS A N 1
ATOM 861 C CA . HIS A 1 102 ? 22.032 11.906 -32.368 1.00 88.56 102 HIS A CA 1
ATOM 862 C C . HIS A 1 102 ? 22.975 10.699 -32.486 1.00 88.56 102 HIS A C 1
ATOM 864 O O . HIS A 1 102 ? 22.531 9.556 -32.386 1.00 88.56 102 HIS A O 1
ATOM 870 N N . ASN A 1 103 ? 24.285 10.936 -32.612 1.00 91.25 103 ASN A N 1
ATOM 871 C CA . ASN A 1 103 ? 25.297 9.878 -32.661 1.00 91.25 103 ASN A CA 1
ATOM 872 C C . ASN A 1 103 ? 25.351 9.063 -31.357 1.00 91.25 103 ASN A C 1
ATOM 874 O O . ASN A 1 103 ? 25.576 7.850 -31.387 1.00 91.25 103 ASN A O 1
ATOM 878 N N . TYR A 1 104 ? 25.120 9.703 -30.207 1.00 92.12 104 TYR A N 1
ATOM 879 C CA . TYR A 1 104 ? 25.025 9.017 -28.921 1.00 92.12 104 TYR A CA 1
ATOM 880 C C . TYR A 1 104 ? 23.794 8.106 -28.867 1.00 92.12 104 TYR A C 1
ATOM 882 O O . TYR A 1 104 ? 23.915 6.935 -28.516 1.00 92.12 104 TYR A O 1
ATOM 890 N N . GLU A 1 105 ? 22.620 8.598 -29.268 1.00 92.62 105 GLU A N 1
ATOM 891 C CA . GLU A 1 105 ? 21.402 7.784 -29.334 1.00 92.62 105 GLU A CA 1
ATOM 892 C C . GLU A 1 105 ? 21.520 6.633 -30.337 1.00 92.62 105 GLU A C 1
ATOM 894 O O . GLU A 1 105 ? 21.054 5.527 -30.054 1.00 92.62 105 GLU A O 1
ATOM 899 N N . GLN A 1 106 ? 22.193 6.860 -31.467 1.00 95.69 106 GLN A N 1
ATOM 900 C CA . GLN A 1 106 ? 22.522 5.812 -32.428 1.00 95.69 106 GLN A CA 1
ATOM 901 C C . GLN A 1 106 ? 23.452 4.762 -31.802 1.00 95.69 106 GLN A C 1
ATOM 903 O O . GLN A 1 106 ? 23.201 3.568 -31.919 1.00 95.69 106 GLN A O 1
ATOM 908 N N . SER A 1 107 ? 24.450 5.183 -31.020 1.00 96.38 107 SER A N 1
ATOM 909 C CA . SER A 1 107 ? 25.324 4.259 -30.282 1.00 96.38 107 SER A CA 1
ATOM 910 C C . SER A 1 107 ? 24.567 3.438 -29.224 1.00 96.38 107 SER A C 1
ATOM 912 O O . SER A 1 107 ? 24.942 2.298 -28.941 1.00 96.38 107 SER A O 1
ATOM 914 N N . ILE A 1 108 ? 23.495 3.983 -28.632 1.00 96.00 108 ILE A N 1
ATOM 915 C CA . ILE A 1 108 ? 22.587 3.229 -27.746 1.00 96.00 108 ILE A CA 1
ATOM 916 C C . ILE A 1 108 ? 21.797 2.199 -28.564 1.00 96.00 108 ILE A C 1
ATOM 918 O O . ILE A 1 108 ? 21.676 1.045 -28.147 1.00 96.00 108 ILE A O 1
ATOM 922 N N . GLU A 1 109 ? 21.254 2.596 -29.718 1.00 96.31 109 GLU A N 1
ATOM 923 C CA . GLU A 1 109 ? 20.550 1.689 -30.633 1.00 96.31 109 GLU A CA 1
ATOM 924 C C . GLU A 1 109 ? 21.469 0.544 -31.084 1.00 96.31 109 GLU A C 1
ATOM 926 O O . GLU A 1 109 ? 21.040 -0.603 -31.068 1.00 96.31 109 GLU A O 1
ATOM 931 N N . ASP A 1 110 ? 22.744 0.794 -31.364 1.00 97.69 110 ASP A N 1
ATOM 932 C CA . ASP A 1 110 ? 23.686 -0.245 -31.808 1.00 97.69 110 ASP A CA 1
ATOM 933 C C . ASP A 1 110 ? 24.255 -1.101 -30.659 1.00 97.69 110 ASP A C 1
ATOM 935 O O . ASP A 1 110 ? 24.935 -2.099 -30.891 1.00 97.69 110 ASP A O 1
ATOM 939 N N . SER A 1 111 ? 23.970 -0.742 -29.404 1.00 98.00 111 SER A N 1
ATOM 940 C CA . SER A 1 111 ? 24.428 -1.486 -28.228 1.00 98.00 111 SER A CA 1
ATOM 941 C C . SER A 1 111 ? 23.573 -2.724 -27.927 1.00 98.00 111 SER A C 1
ATOM 943 O O . SER A 1 111 ? 22.346 -2.707 -28.034 1.00 98.00 111 SER A O 1
ATOM 945 N N . ASP A 1 112 ? 24.226 -3.778 -27.433 1.00 97.81 112 ASP A N 1
ATOM 946 C CA . ASP A 1 112 ? 23.572 -5.020 -27.011 1.00 97.81 112 ASP A CA 1
ATOM 947 C C . ASP A 1 112 ? 23.140 -5.020 -25.538 1.00 97.81 112 ASP A C 1
ATOM 949 O O . ASP A 1 112 ? 23.747 -4.385 -24.663 1.00 97.81 112 ASP A O 1
ATOM 953 N N . PHE A 1 113 ? 22.133 -5.843 -25.238 1.00 98.38 113 PHE A N 1
ATOM 954 C CA . PHE A 1 113 ? 21.823 -6.214 -23.861 1.00 98.38 113 PHE A CA 1
ATOM 955 C C . PHE A 1 113 ? 22.897 -7.142 -23.289 1.00 98.38 113 PHE A C 1
ATOM 957 O O . PHE A 1 113 ? 23.316 -8.100 -23.937 1.00 98.38 113 PHE A O 1
ATOM 964 N N . VAL A 1 114 ? 23.319 -6.887 -22.051 1.00 97.75 114 VAL A N 1
ATOM 965 C CA . VAL A 1 114 ? 24.387 -7.649 -21.387 1.00 97.75 114 VAL A CA 1
ATOM 966 C C . VAL A 1 114 ? 23.847 -8.576 -20.301 1.00 97.75 114 VAL A C 1
ATOM 968 O O . VAL A 1 114 ? 22.780 -8.345 -19.729 1.00 97.75 114 VAL A O 1
ATOM 971 N N . CYS A 1 115 ? 24.616 -9.623 -19.991 1.00 93.00 115 CYS A N 1
ATOM 972 C CA . CYS A 1 115 ? 24.312 -10.552 -18.901 1.00 93.00 115 CYS A CA 1
ATOM 973 C C . CYS A 1 115 ? 24.748 -10.031 -17.522 1.00 93.00 115 CYS A C 1
ATOM 975 O O . CYS A 1 115 ? 24.077 -10.323 -16.539 1.00 93.00 115 CYS A O 1
ATOM 977 N N . SER A 1 116 ? 25.845 -9.266 -17.443 1.00 96.69 116 SER A N 1
ATOM 978 C CA . SER A 1 116 ? 26.303 -8.608 -16.209 1.00 96.69 116 SER A CA 1
ATOM 979 C C . SER A 1 116 ? 26.543 -7.128 -16.468 1.00 96.69 116 SER A C 1
ATOM 981 O O . SER A 1 116 ? 27.428 -6.736 -17.240 1.00 96.69 116 SER A O 1
ATOM 983 N N . ILE A 1 117 ? 25.726 -6.305 -15.815 1.00 97.81 117 ILE A N 1
ATOM 984 C CA . ILE A 1 117 ? 25.848 -4.854 -15.891 1.00 97.81 117 ILE A CA 1
ATOM 985 C C . ILE A 1 117 ? 27.065 -4.372 -15.101 1.00 97.81 117 ILE A C 1
ATOM 987 O O . ILE A 1 117 ? 27.742 -3.450 -15.532 1.00 97.81 117 ILE A O 1
ATOM 991 N N . GLU A 1 118 ? 27.406 -5.050 -14.009 1.00 97.88 118 GLU A N 1
ATOM 992 C CA . GLU A 1 118 ? 28.517 -4.724 -13.118 1.00 97.88 118 GLU A CA 1
ATOM 993 C C . GLU A 1 118 ? 29.855 -4.818 -13.857 1.00 97.88 118 GLU A C 1
ATOM 995 O O . GLU A 1 118 ? 30.634 -3.865 -13.852 1.00 97.88 118 GLU A O 1
ATOM 1000 N N . ASN A 1 119 ? 30.084 -5.919 -14.582 1.00 98.00 119 ASN A N 1
ATOM 1001 C CA . ASN A 1 119 ? 31.286 -6.091 -15.402 1.00 98.00 119 ASN A CA 1
ATOM 1002 C C . ASN A 1 119 ? 31.364 -5.044 -16.519 1.00 98.00 119 ASN A C 1
ATOM 1004 O O . ASN A 1 119 ? 32.443 -4.545 -16.831 1.00 98.00 119 ASN A O 1
ATOM 1008 N N . THR A 1 120 ? 30.217 -4.696 -17.110 1.00 98.25 120 THR A N 1
ATOM 1009 C CA . THR A 1 120 ? 30.145 -3.694 -18.181 1.00 98.25 120 THR A CA 1
ATOM 1010 C C . THR A 1 120 ? 30.464 -2.297 -17.646 1.00 98.25 120 THR A C 1
ATOM 1012 O O . THR A 1 120 ? 31.258 -1.587 -18.253 1.00 98.25 120 THR A O 1
ATOM 1015 N N . ILE A 1 121 ? 29.917 -1.923 -16.485 1.00 98.25 121 ILE A N 1
ATOM 1016 C CA . ILE A 1 121 ? 30.224 -0.664 -15.793 1.00 98.25 121 ILE A CA 1
ATOM 1017 C C . ILE A 1 121 ? 31.720 -0.592 -15.470 1.00 98.25 121 ILE A C 1
ATOM 1019 O O . ILE A 1 121 ? 32.365 0.401 -15.803 1.00 98.25 121 ILE A O 1
ATOM 1023 N N . HIS A 1 122 ? 32.280 -1.647 -14.868 1.00 97.81 122 HIS A N 1
ATOM 1024 C CA . HIS A 1 122 ? 33.698 -1.691 -14.519 1.00 97.81 122 HIS A CA 1
ATOM 1025 C C . HIS A 1 122 ? 34.587 -1.547 -15.756 1.00 97.81 122 HIS A C 1
ATOM 1027 O O . HIS A 1 122 ? 35.532 -0.768 -15.747 1.00 97.81 122 HIS A O 1
ATOM 1033 N N . TYR A 1 123 ? 34.274 -2.256 -16.843 1.00 97.75 123 TYR A N 1
ATOM 1034 C CA . TYR A 1 123 ? 35.020 -2.150 -18.094 1.00 97.75 123 TYR A CA 1
ATOM 1035 C C . TYR A 1 123 ? 34.934 -0.744 -18.708 1.00 97.75 123 TYR A C 1
ATOM 1037 O O . TYR A 1 123 ? 35.958 -0.164 -19.060 1.00 97.75 123 TYR A O 1
ATOM 1045 N N . CYS A 1 124 ? 33.736 -0.164 -18.808 1.00 97.56 124 CYS A N 1
ATOM 1046 C CA . CYS A 1 124 ? 33.527 1.127 -19.469 1.00 97.56 124 CYS A CA 1
ATOM 1047 C C . CYS A 1 124 ? 34.081 2.327 -18.689 1.00 97.56 124 CYS A C 1
ATOM 1049 O O . CYS A 1 124 ? 34.393 3.343 -19.305 1.00 97.56 124 CYS A O 1
ATOM 1051 N N . PHE A 1 125 ? 34.193 2.228 -17.362 1.00 97.31 125 PHE A N 1
ATOM 1052 C CA . PHE A 1 125 ? 34.579 3.349 -16.500 1.00 97.31 125 PHE A CA 1
ATOM 1053 C C . PHE A 1 125 ? 35.797 3.061 -15.611 1.00 97.31 125 PHE A C 1
ATOM 1055 O O . PHE A 1 125 ? 35.989 3.757 -14.617 1.00 97.31 125 PHE A O 1
ATOM 1062 N N . HIS A 1 126 ? 36.635 2.074 -15.950 1.00 96.62 126 HIS A N 1
ATOM 1063 C CA . HIS A 1 126 ? 37.819 1.713 -15.153 1.00 96.62 126 HIS A CA 1
ATOM 1064 C C . HIS A 1 126 ? 38.755 2.905 -14.876 1.00 96.62 126 HIS A C 1
ATOM 1066 O O . HIS A 1 126 ? 39.242 3.047 -13.758 1.00 96.62 126 HIS A O 1
ATOM 1072 N N . ASP A 1 127 ? 38.922 3.803 -15.852 1.00 96.69 127 ASP A N 1
ATOM 1073 C CA . ASP A 1 127 ? 39.752 5.010 -15.723 1.00 96.69 127 ASP A CA 1
ATOM 1074 C C . ASP A 1 127 ? 39.010 6.217 -15.114 1.00 96.69 127 ASP A C 1
ATOM 1076 O O . ASP A 1 127 ? 39.606 7.265 -14.865 1.00 96.69 127 ASP A O 1
ATOM 1080 N N . ASN A 1 128 ? 37.701 6.105 -14.861 1.00 96.00 128 ASN A N 1
ATOM 1081 C CA . ASN A 1 128 ? 36.875 7.175 -14.299 1.00 96.00 128 ASN A CA 1
ATOM 1082 C C . ASN A 1 128 ? 36.156 6.694 -13.035 1.00 96.00 128 ASN A C 1
ATOM 1084 O O . ASN A 1 128 ? 34.971 6.357 -13.051 1.00 96.00 128 ASN A O 1
ATOM 1088 N N . ILE A 1 129 ? 36.881 6.728 -11.913 1.00 96.12 129 ILE A N 1
ATOM 1089 C CA . ILE A 1 129 ? 36.410 6.271 -10.595 1.00 96.12 129 ILE A CA 1
ATOM 1090 C C . ILE A 1 129 ? 35.085 6.938 -10.186 1.00 96.12 129 ILE A C 1
ATOM 1092 O O . ILE A 1 129 ? 34.236 6.302 -9.564 1.00 96.12 129 ILE A O 1
ATOM 1096 N N . HIS A 1 130 ? 34.874 8.208 -10.541 1.00 94.94 130 HIS A N 1
ATOM 1097 C CA . HIS A 1 130 ? 33.639 8.916 -10.207 1.00 94.94 130 HIS A CA 1
ATOM 1098 C C . HIS A 1 130 ? 32.427 8.346 -10.962 1.00 94.94 130 HIS A C 1
ATOM 1100 O O . HIS A 1 130 ? 31.430 7.991 -10.331 1.00 94.94 130 HIS A O 1
ATOM 1106 N N . GLN A 1 131 ? 32.520 8.199 -12.292 1.00 94.50 131 GLN A N 1
ATOM 1107 C CA . GLN A 1 131 ? 31.468 7.557 -13.094 1.00 94.50 131 GLN A CA 1
ATOM 1108 C C . GLN A 1 131 ? 31.254 6.102 -12.663 1.00 94.50 131 GLN A C 1
ATOM 1110 O O . GLN A 1 131 ? 30.115 5.682 -12.468 1.00 94.50 131 GLN A O 1
ATOM 1115 N N . LEU A 1 132 ? 32.341 5.357 -12.440 1.00 96.62 132 LEU A N 1
ATOM 1116 C CA . LEU A 1 132 ? 32.300 3.978 -11.957 1.00 96.62 132 LEU A CA 1
ATOM 1117 C C . LEU A 1 132 ? 31.475 3.858 -10.671 1.00 96.62 132 LEU A C 1
ATOM 1119 O O . LEU A 1 132 ? 30.552 3.044 -10.611 1.00 96.62 132 LEU A O 1
ATOM 1123 N N . ASN A 1 133 ? 31.755 4.693 -9.669 1.00 96.62 133 ASN A N 1
ATOM 1124 C CA . ASN A 1 133 ? 31.034 4.682 -8.396 1.00 96.62 133 ASN A CA 1
ATOM 1125 C C . ASN A 1 133 ? 29.558 5.063 -8.564 1.00 96.62 133 ASN A C 1
ATOM 1127 O O . ASN A 1 133 ? 28.687 4.391 -8.009 1.00 96.62 133 ASN A O 1
ATOM 1131 N N . ASN A 1 134 ? 29.261 6.096 -9.357 1.00 95.38 134 ASN A N 1
ATOM 1132 C CA . ASN A 1 134 ? 27.889 6.553 -9.586 1.00 95.38 134 ASN A CA 1
ATOM 1133 C C . ASN A 1 134 ? 27.040 5.485 -10.286 1.00 95.38 134 ASN A C 1
ATOM 1135 O O . ASN A 1 134 ? 25.962 5.131 -9.805 1.00 95.38 134 ASN A O 1
ATOM 1139 N N . TYR A 1 135 ? 27.538 4.920 -11.386 1.00 96.88 135 TYR A N 1
ATOM 1140 C CA . TYR A 1 135 ? 26.834 3.876 -12.127 1.00 96.88 135 TYR A CA 1
ATOM 1141 C C . TYR A 1 135 ? 26.710 2.579 -11.327 1.00 96.88 135 TYR A C 1
ATOM 1143 O O . TYR A 1 135 ? 25.655 1.943 -11.357 1.00 96.88 135 TYR A O 1
ATOM 1151 N N . SER A 1 136 ? 27.735 2.214 -10.552 1.00 98.06 136 SER A N 1
ATOM 1152 C CA . SER A 1 136 ? 27.671 1.058 -9.650 1.00 98.06 136 SER A CA 1
ATOM 1153 C C . SER A 1 136 ? 26.625 1.254 -8.553 1.00 98.06 136 SER A C 1
ATOM 1155 O O . SER A 1 136 ? 25.884 0.324 -8.237 1.00 98.06 136 SER A O 1
ATOM 1157 N N . HIS A 1 137 ? 26.508 2.466 -7.999 1.00 97.38 137 HIS A N 1
ATOM 1158 C CA . HIS A 1 137 ? 25.462 2.788 -7.033 1.00 97.38 137 HIS A CA 1
ATOM 1159 C C . HIS A 1 137 ? 24.064 2.655 -7.651 1.00 97.38 137 HIS A C 1
ATOM 1161 O O . HIS A 1 137 ? 23.200 2.007 -7.063 1.00 97.38 137 HIS A O 1
ATOM 1167 N N . ILE A 1 138 ? 23.854 3.192 -8.857 1.00 97.25 138 ILE A N 1
ATOM 1168 C CA . ILE A 1 138 ? 22.578 3.064 -9.574 1.00 97.25 138 ILE A CA 1
ATOM 1169 C C . ILE A 1 138 ? 22.249 1.590 -9.839 1.00 97.25 138 ILE A C 1
ATOM 1171 O O . ILE A 1 138 ? 21.143 1.151 -9.533 1.00 97.25 138 ILE A O 1
ATOM 1175 N N . ALA A 1 139 ? 23.202 0.805 -10.351 1.00 98.06 139 ALA A N 1
ATOM 1176 C CA . ALA A 1 139 ? 23.016 -0.629 -10.582 1.00 98.06 139 ALA A CA 1
ATOM 1177 C C . ALA A 1 139 ? 22.661 -1.379 -9.286 1.00 98.06 139 ALA A C 1
ATOM 1179 O O . ALA A 1 139 ? 21.763 -2.221 -9.284 1.00 98.06 139 ALA A O 1
ATOM 1180 N N . CYS A 1 140 ? 23.310 -1.028 -8.172 1.00 97.75 140 CYS A N 1
ATOM 1181 C CA . CYS A 1 140 ? 23.018 -1.573 -6.848 1.00 97.75 140 CYS A CA 1
ATOM 1182 C C . CYS A 1 140 ? 21.605 -1.207 -6.364 1.00 97.75 140 CYS A C 1
ATOM 1184 O O . CYS A 1 140 ? 20.887 -2.062 -5.854 1.00 97.75 140 CYS A O 1
ATOM 1186 N N . GLU A 1 141 ? 21.151 0.033 -6.554 1.00 97.38 141 GLU A N 1
ATOM 1187 C CA . GLU A 1 141 ? 19.765 0.408 -6.245 1.00 97.38 141 GLU A CA 1
ATOM 1188 C C . GLU A 1 141 ? 18.757 -0.354 -7.115 1.00 97.38 141 GLU A C 1
ATOM 1190 O O . GLU A 1 141 ? 17.735 -0.815 -6.606 1.00 97.38 141 GLU A O 1
ATOM 1195 N N . LEU A 1 142 ? 19.060 -0.533 -8.405 1.00 97.25 142 LEU A N 1
ATOM 1196 C CA . LEU A 1 142 ? 18.218 -1.268 -9.349 1.00 97.25 142 LEU A CA 1
ATOM 1197 C C . LEU A 1 142 ? 18.229 -2.786 -9.132 1.00 97.25 142 LEU A C 1
ATOM 1199 O O . LEU A 1 142 ? 17.321 -3.459 -9.617 1.00 97.25 142 LEU A O 1
ATOM 1203 N N . SER A 1 143 ? 19.215 -3.351 -8.434 1.00 96.75 143 SER A N 1
ATOM 1204 C CA . SER A 1 143 ? 19.258 -4.792 -8.153 1.00 96.75 143 SER A CA 1
ATOM 1205 C C . SER A 1 143 ? 18.316 -5.186 -7.011 1.00 96.75 143 SER A C 1
ATOM 1207 O O . SER A 1 143 ? 17.757 -6.288 -7.028 1.00 96.75 143 SER A O 1
ATOM 1209 N N . LYS A 1 144 ? 18.048 -4.264 -6.074 1.00 96.19 144 LYS A N 1
ATOM 1210 C CA . LYS A 1 144 ? 17.154 -4.472 -4.925 1.00 96.19 144 LYS A CA 1
ATOM 1211 C C . LYS A 1 144 ? 15.747 -4.885 -5.358 1.00 96.19 144 LYS A C 1
ATOM 1213 O O . LYS A 1 144 ? 15.242 -4.506 -6.419 1.00 96.19 144 LYS A O 1
ATOM 1218 N N . GLU A 1 145 ? 15.083 -5.685 -4.531 1.00 94.31 145 GLU A N 1
ATOM 1219 C CA . GLU A 1 145 ? 13.663 -5.971 -4.733 1.00 94.31 145 GLU A CA 1
ATOM 1220 C C . GLU A 1 145 ? 12.821 -4.730 -4.425 1.00 94.31 145 GLU A C 1
ATOM 1222 O O . GLU A 1 145 ? 13.068 -4.016 -3.458 1.00 94.31 145 GLU A O 1
ATOM 1227 N N . VAL A 1 146 ? 11.828 -4.478 -5.276 1.00 92.19 146 VAL A N 1
ATOM 1228 C CA . VAL A 1 146 ? 10.936 -3.319 -5.179 1.00 92.19 146 VAL A CA 1
ATOM 1229 C C . VAL A 1 146 ? 9.628 -3.774 -4.561 1.00 92.19 146 VAL A C 1
ATOM 1231 O O . VAL A 1 146 ? 8.980 -4.671 -5.106 1.00 92.19 146 VAL A O 1
ATOM 1234 N N . GLN A 1 147 ? 9.221 -3.156 -3.451 1.00 88.06 147 GLN A N 1
ATOM 1235 C CA . GLN A 1 147 ? 8.001 -3.537 -2.748 1.00 88.06 147 GLN A CA 1
ATOM 1236 C C . GLN A 1 147 ? 7.027 -2.361 -2.636 1.00 88.06 147 GLN A C 1
ATOM 1238 O O . GLN A 1 147 ? 7.103 -1.503 -1.764 1.00 88.06 147 GLN A O 1
ATOM 1243 N N . GLY A 1 148 ? 6.019 -2.364 -3.508 1.00 93.12 148 GLY A N 1
ATOM 1244 C CA . GLY A 1 148 ? 4.918 -1.408 -3.439 1.00 93.12 148 GLY A CA 1
ATOM 1245 C C . GLY A 1 148 ? 5.222 -0.032 -4.030 1.00 93.12 148 GLY A C 1
ATOM 1246 O O . GLY A 1 148 ? 6.194 0.178 -4.755 1.00 93.12 148 GLY A O 1
ATOM 1247 N N . LYS A 1 149 ? 4.314 0.905 -3.753 1.00 96.50 149 LYS A N 1
ATOM 1248 C CA . LYS A 1 149 ? 4.212 2.204 -4.427 1.00 96.50 149 LYS A CA 1
ATOM 1249 C C . LYS A 1 149 ? 5.463 3.065 -4.284 1.00 96.50 149 LYS A C 1
ATOM 1251 O O . LYS A 1 149 ? 6.004 3.501 -5.291 1.00 96.50 149 LYS A O 1
ATOM 1256 N N . GLN A 1 150 ? 5.905 3.317 -3.053 1.00 96.19 150 GLN A N 1
ATOM 1257 C CA . GLN A 1 150 ? 6.982 4.278 -2.786 1.00 96.19 150 GLN A CA 1
ATOM 1258 C C . GLN A 1 150 ? 8.317 3.817 -3.370 1.00 96.19 150 GLN A C 1
ATOM 1260 O O . GLN A 1 150 ? 8.979 4.592 -4.054 1.00 96.19 150 GLN A O 1
ATOM 1265 N N . ASP A 1 151 ? 8.660 2.540 -3.195 1.00 95.69 151 ASP A N 1
ATOM 1266 C CA . ASP A 1 151 ? 9.870 1.969 -3.788 1.00 95.69 151 ASP A CA 1
ATOM 1267 C C . ASP A 1 151 ? 9.838 2.036 -5.315 1.00 95.69 151 ASP A C 1
ATOM 1269 O O . ASP A 1 151 ? 10.846 2.362 -5.938 1.00 95.69 151 ASP A O 1
ATOM 1273 N N . THR A 1 152 ? 8.675 1.768 -5.920 1.00 97.56 152 THR A N 1
ATOM 1274 C CA . THR A 1 152 ? 8.525 1.815 -7.381 1.00 97.56 152 THR A CA 1
ATOM 1275 C C . THR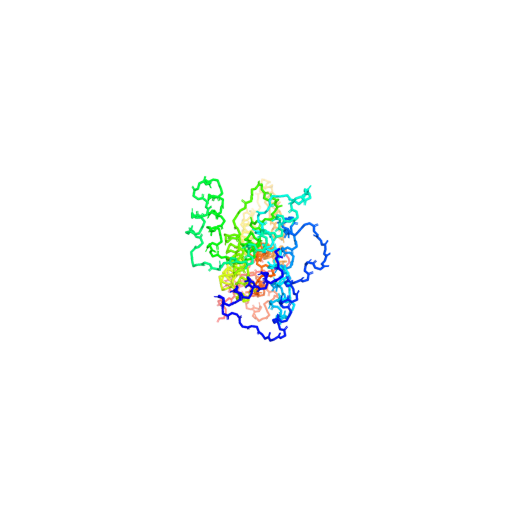 A 1 152 ? 8.661 3.238 -7.906 1.00 97.56 152 THR A C 1
ATOM 1277 O O . THR A 1 152 ? 9.363 3.439 -8.891 1.00 97.56 152 THR A O 1
ATOM 1280 N N . LEU A 1 153 ? 8.031 4.223 -7.254 1.00 97.25 153 LEU A N 1
ATOM 1281 C CA . LEU A 1 153 ? 8.141 5.634 -7.637 1.00 97.25 153 LEU A CA 1
ATOM 1282 C C . LEU A 1 153 ? 9.588 6.114 -7.506 1.00 97.25 153 LEU A C 1
ATOM 1284 O O . LEU A 1 153 ? 10.149 6.610 -8.477 1.00 97.25 153 LEU A O 1
ATOM 1288 N N . ARG A 1 154 ? 10.220 5.864 -6.352 1.00 96.69 154 ARG A N 1
ATOM 1289 C CA . ARG A 1 154 ? 11.623 6.215 -6.100 1.00 96.69 154 ARG A CA 1
ATOM 1290 C C . ARG A 1 154 ? 12.552 5.632 -7.161 1.00 96.69 154 ARG A C 1
ATOM 1292 O O . ARG A 1 154 ? 13.428 6.339 -7.646 1.00 96.69 154 ARG A O 1
ATOM 1299 N N . LEU A 1 155 ? 12.374 4.355 -7.507 1.00 96.88 155 LEU A N 1
ATOM 1300 C CA . LEU A 1 155 ? 13.193 3.687 -8.515 1.00 96.88 155 LEU A CA 1
ATOM 1301 C C . LEU A 1 155 ? 12.925 4.233 -9.923 1.00 96.88 155 LEU A C 1
ATOM 1303 O O . LEU A 1 155 ? 13.869 4.478 -10.668 1.00 96.88 155 LEU A O 1
ATOM 1307 N N . ALA A 1 156 ? 11.659 4.456 -10.281 1.00 97.00 156 ALA A N 1
ATOM 1308 C CA . ALA A 1 156 ? 11.278 5.019 -11.576 1.00 97.00 156 ALA A CA 1
ATOM 1309 C C . ALA A 1 156 ? 11.850 6.430 -11.791 1.00 97.00 156 ALA A C 1
ATOM 1311 O O . ALA A 1 156 ? 12.087 6.835 -12.923 1.00 97.00 156 ALA A O 1
ATOM 1312 N N . THR A 1 157 ? 12.094 7.169 -10.710 1.00 96.31 157 THR A N 1
ATOM 1313 C CA . THR A 1 157 ? 12.644 8.528 -10.738 1.00 96.31 157 THR A CA 1
ATOM 1314 C C . THR A 1 157 ? 14.070 8.596 -10.188 1.00 96.31 157 THR A C 1
ATOM 1316 O O . THR A 1 157 ? 14.495 9.653 -9.717 1.00 96.31 157 THR A O 1
ATOM 1319 N N . LEU A 1 158 ? 14.795 7.471 -10.182 1.00 94.69 158 LEU A N 1
ATOM 1320 C CA . LEU A 1 158 ? 16.148 7.382 -9.623 1.00 94.69 158 LEU A CA 1
ATOM 1321 C C . LEU A 1 158 ? 17.129 8.315 -10.352 1.00 94.69 158 LEU A C 1
ATOM 1323 O O . LEU A 1 158 ? 18.039 8.863 -9.735 1.00 94.69 158 LEU A O 1
ATOM 1327 N N . VAL A 1 159 ? 16.909 8.518 -11.653 1.00 91.81 159 VAL A N 1
ATOM 1328 C CA . VAL A 1 159 ? 17.666 9.420 -12.532 1.00 91.81 159 VAL A CA 1
ATOM 1329 C C . VAL A 1 159 ? 16.728 10.424 -13.219 1.00 91.81 159 VAL A C 1
ATOM 1331 O O . VAL A 1 159 ? 15.506 10.334 -13.102 1.00 91.81 159 VAL A O 1
ATOM 1334 N N . GLY A 1 160 ? 17.290 11.426 -13.902 1.00 84.56 160 GLY A N 1
ATOM 1335 C CA . GLY A 1 160 ? 16.519 12.415 -14.671 1.00 84.56 160 GLY A CA 1
ATOM 1336 C C . GLY A 1 160 ? 15.854 13.521 -13.848 1.00 84.56 160 GLY A C 1
ATOM 1337 O O . GLY A 1 160 ? 15.089 14.319 -14.387 1.00 84.56 160 GLY A O 1
ATOM 1338 N N . LYS A 1 161 ? 16.135 13.636 -12.544 1.00 88.56 161 LYS A N 1
ATOM 1339 C CA . LYS A 1 161 ? 15.702 14.816 -11.771 1.00 88.56 161 LYS A CA 1
ATOM 1340 C C . LYS A 1 161 ? 16.457 16.077 -12.201 1.00 88.56 161 LYS A C 1
ATOM 1342 O O . LYS A 1 161 ? 15.879 17.157 -12.268 1.00 88.56 161 LYS A O 1
ATOM 1347 N N . VAL A 1 162 ? 17.745 15.921 -12.484 1.00 85.88 162 VAL A N 1
ATOM 1348 C CA . VAL A 1 162 ? 18.648 16.972 -12.954 1.00 85.88 162 VAL A CA 1
ATOM 1349 C C . VAL A 1 162 ? 19.395 16.466 -14.178 1.00 85.88 162 VAL A C 1
ATOM 1351 O O . VAL A 1 162 ? 19.566 15.258 -14.346 1.00 85.88 162 VAL A O 1
ATOM 1354 N N . GLN A 1 163 ? 19.828 17.389 -15.029 1.00 84.06 163 GLN A N 1
ATOM 1355 C CA . GLN A 1 163 ? 20.661 17.055 -16.175 1.00 84.06 163 GLN A CA 1
ATOM 1356 C C . GLN A 1 163 ? 21.996 16.452 -15.716 1.00 84.06 163 GLN A C 1
ATOM 1358 O O . GLN A 1 163 ? 22.587 16.920 -14.739 1.00 84.06 163 GLN A O 1
ATOM 1363 N N . SER A 1 164 ? 22.483 15.435 -16.434 1.00 82.38 164 SER A N 1
ATOM 1364 C CA . SER A 1 164 ? 23.807 14.870 -16.169 1.00 82.38 164 SER A CA 1
ATOM 1365 C C . SER A 1 164 ? 24.905 15.901 -16.433 1.00 82.38 164 SER A C 1
ATOM 1367 O O . SER A 1 164 ? 24.877 16.622 -17.430 1.00 82.38 164 SER A O 1
ATOM 1369 N N . GLN A 1 165 ? 25.899 15.941 -15.549 1.00 85.00 165 GLN A N 1
ATOM 1370 C CA . GLN A 1 165 ? 27.088 16.782 -15.708 1.00 85.00 165 GLN A CA 1
ATOM 1371 C C . GLN A 1 165 ? 28.185 16.105 -16.534 1.00 85.00 165 GLN A C 1
ATOM 1373 O O . GLN A 1 165 ? 29.155 16.755 -16.912 1.00 85.00 165 GLN A O 1
ATOM 1378 N N . GLN A 1 166 ? 28.057 14.800 -16.781 1.00 86.69 166 GLN A N 1
ATOM 1379 C CA . GLN A 1 166 ? 29.038 14.002 -17.505 1.00 86.69 166 GLN A CA 1
ATOM 1380 C C . GLN A 1 166 ? 28.344 13.078 -18.502 1.00 86.69 166 GLN A C 1
ATOM 1382 O O . GLN A 1 166 ? 27.266 12.549 -18.220 1.00 86.69 166 GLN A O 1
ATOM 1387 N N . THR A 1 167 ? 28.973 12.871 -19.656 1.00 88.88 167 THR A N 1
ATOM 1388 C CA . THR A 1 167 ? 28.509 11.882 -20.622 1.00 88.88 167 THR A CA 1
ATOM 1389 C C . THR A 1 167 ? 28.777 10.498 -20.053 1.00 88.88 167 THR A C 1
ATOM 1391 O O . THR A 1 167 ? 29.889 10.240 -19.581 1.00 88.88 167 THR A O 1
ATOM 1394 N N . GLY A 1 168 ? 27.776 9.625 -20.069 1.00 92.62 168 GLY A N 1
ATOM 1395 C CA . GLY A 1 168 ? 27.952 8.228 -19.697 1.00 92.62 168 GLY A CA 1
ATOM 1396 C C . GLY A 1 168 ? 28.455 7.365 -20.845 1.00 92.62 168 GLY A C 1
ATOM 1397 O O . GLY A 1 168 ? 29.240 7.789 -21.695 1.00 92.62 168 GLY A O 1
ATOM 1398 N N . ASN A 1 169 ? 28.017 6.110 -20.835 1.00 96.06 169 ASN A N 1
ATOM 1399 C CA . ASN A 1 169 ? 28.349 5.134 -21.858 1.00 96.06 169 ASN A CA 1
ATOM 1400 C C . ASN A 1 169 ? 27.051 4.563 -22.452 1.00 96.06 169 ASN A C 1
ATOM 1402 O O . ASN A 1 169 ? 26.250 4.015 -21.689 1.00 96.06 169 ASN A O 1
ATOM 1406 N N . PRO A 1 170 ? 26.859 4.602 -23.786 1.00 96.44 170 PRO A N 1
ATOM 1407 C CA . PRO A 1 170 ? 25.627 4.151 -24.433 1.00 96.44 170 PRO A CA 1
ATOM 1408 C C . PRO A 1 170 ? 25.185 2.735 -24.041 1.00 96.44 170 PRO A C 1
ATOM 1410 O O . PRO A 1 170 ? 24.006 2.489 -23.777 1.00 96.44 170 PRO A O 1
ATOM 1413 N N . LYS A 1 171 ? 26.141 1.803 -23.940 1.00 97.94 171 LYS A N 1
ATOM 1414 C CA . LYS A 1 171 ? 25.872 0.405 -23.591 1.00 97.94 171 LYS A CA 1
ATOM 1415 C C . LYS A 1 171 ? 25.449 0.254 -22.133 1.00 97.94 171 LYS A C 1
ATOM 1417 O O . LYS A 1 171 ? 24.585 -0.568 -21.827 1.00 97.94 171 LYS A O 1
ATOM 1422 N N . VAL A 1 172 ? 26.039 1.039 -21.234 1.00 98.12 172 VAL A N 1
ATOM 1423 C CA . VAL A 1 172 ? 25.666 1.044 -19.814 1.00 98.12 172 VAL A CA 1
ATOM 1424 C C . VAL A 1 172 ? 24.287 1.681 -19.623 1.00 98.12 172 VAL A C 1
ATOM 1426 O O . VAL A 1 172 ? 23.433 1.075 -18.975 1.00 98.12 172 VAL A O 1
ATOM 1429 N N . ASP A 1 173 ? 24.038 2.840 -20.239 1.00 97.56 173 ASP A N 1
ATOM 1430 C CA . ASP A 1 173 ? 22.758 3.559 -20.179 1.00 97.56 173 ASP A CA 1
ATOM 1431 C C . ASP A 1 173 ? 21.599 2.682 -20.669 1.00 97.56 173 ASP A C 1
ATOM 1433 O O . ASP A 1 173 ? 20.589 2.546 -19.975 1.00 97.56 173 ASP A O 1
ATOM 1437 N N . LEU A 1 174 ? 21.776 2.000 -21.811 1.00 98.38 174 LEU A N 1
ATOM 1438 C CA . LEU A 1 174 ? 20.808 1.042 -22.358 1.00 98.38 174 LEU A CA 1
ATOM 1439 C C . LEU A 1 174 ? 20.398 -0.013 -21.321 1.00 98.38 174 LEU A C 1
ATOM 1441 O O . LEU A 1 174 ? 19.216 -0.312 -21.135 1.00 98.38 174 LEU A O 1
ATOM 1445 N N . ASN A 1 175 ? 21.388 -0.619 -20.668 1.00 98.56 175 ASN A N 1
ATOM 1446 C CA . ASN A 1 175 ? 21.158 -1.760 -19.794 1.00 98.56 175 ASN A CA 1
ATOM 1447 C C . ASN A 1 175 ? 20.613 -1.341 -18.422 1.00 98.56 175 ASN A C 1
ATOM 1449 O O . ASN A 1 175 ? 19.757 -2.043 -17.880 1.00 98.56 175 ASN A O 1
ATOM 1453 N N . LEU A 1 176 ? 21.011 -0.181 -17.891 1.00 98.44 176 LEU A N 1
ATOM 1454 C CA . LEU A 1 176 ? 20.381 0.378 -16.693 1.00 98.44 176 LEU A CA 1
ATOM 1455 C C . LEU A 1 176 ? 18.936 0.815 -16.956 1.00 98.44 176 LEU A C 1
ATOM 1457 O O . LEU A 1 176 ? 18.060 0.509 -16.143 1.00 98.44 176 LEU A O 1
ATOM 1461 N N . ALA A 1 177 ? 18.658 1.430 -18.110 1.00 98.19 177 ALA A N 1
ATOM 1462 C CA . ALA A 1 177 ? 17.294 1.747 -18.527 1.00 98.19 177 ALA A CA 1
ATOM 1463 C C . ALA A 1 177 ? 16.424 0.483 -18.577 1.00 98.19 177 ALA A C 1
ATOM 1465 O O . ALA A 1 177 ? 15.309 0.471 -18.050 1.00 98.19 177 ALA A O 1
ATOM 1466 N N . LEU A 1 178 ? 16.947 -0.614 -19.138 1.00 98.62 178 LEU A N 1
ATOM 1467 C CA . LEU A 1 178 ? 16.261 -1.906 -19.153 1.00 98.62 178 LEU A CA 1
ATOM 1468 C C . LEU A 1 178 ? 16.009 -2.462 -17.748 1.00 98.62 178 LEU A C 1
ATOM 1470 O O . LEU A 1 178 ? 14.909 -2.954 -17.479 1.00 98.62 178 LEU A O 1
ATOM 1474 N N . MET A 1 179 ? 16.988 -2.395 -16.844 1.00 98.38 179 MET A N 1
ATOM 1475 C CA . MET A 1 179 ? 16.810 -2.838 -15.458 1.00 98.38 179 MET A CA 1
ATOM 1476 C C . MET A 1 179 ? 15.702 -2.048 -14.756 1.00 98.38 179 MET A C 1
ATOM 1478 O O . MET A 1 179 ? 14.802 -2.653 -14.166 1.00 98.38 179 MET A O 1
ATOM 1482 N N . ALA A 1 180 ? 15.722 -0.718 -14.875 1.00 98.44 180 ALA A N 1
ATOM 1483 C CA . ALA A 1 180 ? 14.704 0.153 -14.299 1.00 98.44 180 ALA A CA 1
ATOM 1484 C C . ALA A 1 180 ? 13.312 -0.154 -14.867 1.00 98.44 180 ALA A C 1
ATOM 1486 O O . ALA A 1 180 ? 12.371 -0.408 -14.111 1.00 98.44 180 ALA A O 1
ATOM 1487 N N . CYS A 1 181 ? 13.201 -0.240 -16.197 1.00 98.62 181 CYS A N 1
ATOM 1488 C CA . CYS A 1 181 ? 11.964 -0.606 -16.882 1.00 98.62 181 CYS A CA 1
ATOM 1489 C C . CYS A 1 181 ? 11.434 -1.962 -16.406 1.00 98.62 181 CYS A C 1
ATOM 1491 O O . CYS A 1 181 ? 10.257 -2.086 -16.083 1.00 98.62 181 CYS A O 1
ATOM 1493 N N . THR A 1 182 ? 12.301 -2.970 -16.293 1.00 98.62 182 THR A N 1
ATOM 1494 C CA . THR A 1 182 ? 11.917 -4.313 -15.835 1.00 98.62 182 THR A CA 1
ATOM 1495 C C . THR A 1 182 ? 11.349 -4.276 -14.415 1.00 98.62 182 THR A C 1
ATOM 1497 O O . THR A 1 182 ? 10.304 -4.872 -14.154 1.00 98.62 182 THR A O 1
ATOM 1500 N N . LYS A 1 183 ? 11.976 -3.544 -13.487 1.00 98.25 183 LYS A N 1
ATOM 1501 C CA . LYS A 1 183 ? 11.467 -3.414 -12.111 1.00 98.25 183 LYS A CA 1
ATOM 1502 C C . LYS A 1 183 ? 10.120 -2.685 -12.063 1.00 98.25 183 LYS A C 1
ATOM 1504 O O . LYS A 1 183 ? 9.215 -3.132 -11.355 1.00 98.25 183 LYS A O 1
ATOM 1509 N N . VAL A 1 184 ? 9.951 -1.622 -12.851 1.00 98.50 184 VAL A N 1
ATOM 1510 C CA . VAL A 1 184 ? 8.684 -0.878 -12.942 1.00 98.50 184 VAL A CA 1
ATOM 1511 C C . VAL A 1 184 ? 7.570 -1.740 -13.535 1.00 98.50 184 VAL A C 1
ATOM 1513 O O . VAL A 1 184 ? 6.499 -1.835 -12.936 1.00 98.50 184 VAL A O 1
ATOM 1516 N N . VAL A 1 185 ? 7.825 -2.439 -14.645 1.00 98.56 185 VAL A N 1
ATOM 1517 C CA . VAL A 1 185 ? 6.862 -3.370 -15.256 1.00 98.56 185 VAL A CA 1
ATOM 1518 C C . VAL A 1 185 ? 6.465 -4.461 -14.262 1.00 98.56 185 VAL A C 1
ATOM 1520 O O . VAL A 1 185 ? 5.273 -4.688 -14.067 1.00 98.56 185 VAL A O 1
ATOM 1523 N N . LYS A 1 186 ? 7.435 -5.095 -13.583 1.00 98.25 186 LYS A N 1
ATOM 1524 C CA . LYS A 1 186 ? 7.178 -6.133 -12.567 1.00 98.25 186 LYS A CA 1
ATOM 1525 C C . LYS A 1 186 ? 6.256 -5.621 -11.463 1.00 98.25 186 LYS A C 1
ATOM 1527 O O . LYS A 1 186 ? 5.361 -6.341 -11.033 1.00 98.25 186 LYS A O 1
ATOM 1532 N N . SER A 1 187 ? 6.465 -4.388 -11.008 1.00 97.75 187 SER A N 1
ATOM 1533 C CA . SER A 1 187 ? 5.658 -3.797 -9.941 1.00 97.75 187 SER A CA 1
ATOM 1534 C C . SER A 1 187 ? 4.243 -3.431 -10.412 1.00 97.75 187 SER A C 1
ATOM 1536 O O . SER A 1 187 ? 3.264 -3.726 -9.726 1.00 97.75 187 SER A O 1
ATOM 1538 N N . VAL A 1 188 ? 4.106 -2.854 -11.614 1.00 98.06 188 VAL A N 1
ATOM 1539 C CA . VAL A 1 188 ? 2.805 -2.446 -12.177 1.00 98.06 188 VAL A CA 1
ATOM 1540 C C . VAL A 1 188 ? 1.950 -3.635 -12.591 1.00 98.06 188 VAL A C 1
ATOM 1542 O O . VAL A 1 188 ? 0.758 -3.647 -12.294 1.00 98.06 188 VAL A O 1
ATOM 1545 N N . ALA A 1 189 ? 2.542 -4.631 -13.247 1.00 97.62 189 ALA A N 1
ATOM 1546 C CA . ALA A 1 189 ? 1.866 -5.854 -13.676 1.00 97.62 189 ALA A CA 1
ATOM 1547 C C . ALA A 1 189 ? 1.860 -6.948 -12.590 1.00 97.62 189 ALA A C 1
ATOM 1549 O O . ALA A 1 189 ? 1.371 -8.054 -12.819 1.00 97.62 189 ALA A O 1
ATOM 1550 N N . GLY A 1 190 ? 2.414 -6.653 -11.411 1.00 96.50 190 GLY A N 1
ATOM 1551 C CA . GLY A 1 190 ? 2.480 -7.574 -10.286 1.00 96.50 190 GLY A CA 1
ATOM 1552 C C . GLY A 1 190 ? 1.119 -7.834 -9.627 1.00 96.50 190 GLY A C 1
ATOM 1553 O O . GLY A 1 190 ? 0.103 -7.237 -10.007 1.00 96.50 190 GLY A O 1
ATOM 1554 N N . PRO A 1 191 ? 1.083 -8.693 -8.591 1.00 96.88 191 PRO A N 1
ATOM 1555 C CA . PRO A 1 191 ? -0.145 -9.089 -7.906 1.00 96.88 191 PRO A CA 1
ATOM 1556 C C . PRO A 1 191 ? -0.988 -7.894 -7.463 1.00 96.88 191 PRO A C 1
ATOM 1558 O O . PRO A 1 191 ? -0.459 -6.909 -6.947 1.00 96.88 191 PRO A O 1
ATOM 1561 N N . LYS A 1 192 ? -2.311 -7.978 -7.640 1.00 97.88 192 LYS A N 1
ATOM 1562 C CA . LYS A 1 192 ? -3.238 -6.924 -7.194 1.00 97.88 192 LYS A CA 1
ATOM 1563 C C . LYS A 1 192 ? -3.397 -6.880 -5.675 1.00 97.88 192 LYS A C 1
ATOM 1565 O O . LYS A 1 192 ? -3.692 -5.821 -5.140 1.00 97.88 192 LYS A O 1
ATOM 1570 N N . ASN A 1 193 ? -3.174 -8.001 -4.997 1.00 97.12 193 ASN A N 1
ATOM 1571 C CA . ASN A 1 193 ? -3.336 -8.140 -3.550 1.00 97.12 193 ASN A CA 1
ATOM 1572 C C . ASN A 1 193 ? -1.966 -8.270 -2.876 1.00 97.12 193 ASN A C 1
ATOM 1574 O O . ASN A 1 193 ? -0.996 -8.695 -3.508 1.00 97.12 193 ASN A O 1
ATOM 1578 N N . ASN A 1 194 ? -1.898 -7.946 -1.586 1.00 96.50 194 ASN A N 1
ATOM 1579 C CA . ASN A 1 194 ? -0.687 -8.086 -0.786 1.00 96.50 194 ASN A CA 1
ATOM 1580 C C . ASN A 1 194 ? -1.029 -8.769 0.545 1.00 96.50 194 ASN A C 1
ATOM 1582 O O . ASN A 1 194 ? -1.603 -8.153 1.438 1.00 96.50 194 ASN A O 1
ATOM 1586 N N . SER A 1 195 ? -0.638 -10.037 0.682 1.00 96.25 195 SER A N 1
ATOM 1587 C CA . SER A 1 195 ? -0.964 -10.857 1.855 1.00 96.25 195 SER A CA 1
ATOM 1588 C C . SER A 1 195 ? -0.380 -10.309 3.159 1.00 96.25 195 SER A C 1
ATOM 1590 O O . SER A 1 195 ? -0.999 -10.439 4.214 1.00 96.25 195 SER A O 1
ATOM 1592 N N . MET A 1 196 ? 0.789 -9.667 3.100 1.00 96.31 196 MET A N 1
ATOM 1593 C CA . MET A 1 196 ? 1.413 -9.047 4.268 1.00 96.31 196 MET A CA 1
ATOM 1594 C C . MET A 1 196 ? 0.621 -7.821 4.737 1.00 96.31 196 MET A C 1
ATOM 1596 O O . MET A 1 196 ? 0.395 -7.652 5.938 1.00 96.31 196 MET A O 1
ATOM 1600 N N . LEU A 1 197 ? 0.153 -6.991 3.798 1.00 96.62 197 LEU A N 1
ATOM 1601 C CA . LEU A 1 197 ? -0.742 -5.872 4.091 1.00 96.62 197 LEU A CA 1
ATOM 1602 C C . LEU A 1 197 ? -2.061 -6.376 4.687 1.00 96.62 197 LEU A C 1
ATOM 1604 O O . LEU A 1 197 ? -2.456 -5.906 5.751 1.00 96.62 197 LEU A O 1
ATOM 1608 N N . ASP A 1 198 ? -2.693 -7.369 4.059 1.00 97.94 198 ASP A N 1
ATOM 1609 C CA . ASP A 1 198 ? -3.953 -7.945 4.540 1.00 97.94 198 ASP A CA 1
ATOM 1610 C C . ASP A 1 198 ? -3.804 -8.500 5.965 1.00 97.94 198 ASP A C 1
ATOM 1612 O O . ASP A 1 198 ? -4.599 -8.182 6.850 1.00 97.94 198 ASP A O 1
ATOM 1616 N N . SER A 1 199 ? -2.738 -9.264 6.231 1.00 98.31 199 SER A N 1
ATOM 1617 C CA . SER A 1 199 ? -2.435 -9.781 7.571 1.00 98.31 199 SER A CA 1
ATOM 1618 C C . SER A 1 199 ? -2.232 -8.659 8.592 1.00 98.31 199 SER A C 1
ATOM 1620 O O . SER A 1 199 ? -2.682 -8.768 9.734 1.00 98.31 199 SER A O 1
ATOM 1622 N N . THR A 1 200 ? -1.562 -7.573 8.200 1.00 98.38 200 THR A N 1
ATOM 1623 C CA . THR A 1 200 ? -1.322 -6.416 9.074 1.00 98.38 200 THR A CA 1
ATOM 1624 C C . THR A 1 200 ? -2.631 -5.698 9.410 1.00 98.38 200 THR A C 1
ATOM 1626 O O . THR A 1 200 ? -2.884 -5.403 10.579 1.00 98.38 200 THR A O 1
ATOM 1629 N N . ILE A 1 201 ? -3.500 -5.486 8.414 1.00 98.56 201 ILE A N 1
ATOM 1630 C CA . ILE A 1 201 ? -4.835 -4.896 8.588 1.00 98.56 201 ILE A CA 1
ATOM 1631 C C . ILE A 1 201 ? -5.678 -5.742 9.550 1.00 98.56 201 ILE A C 1
ATOM 1633 O O . ILE A 1 201 ? -6.256 -5.206 10.498 1.00 98.56 201 ILE A O 1
ATOM 1637 N N . TRP A 1 202 ? -5.728 -7.061 9.345 1.00 98.44 202 TRP A N 1
ATOM 1638 C CA . TRP A 1 202 ? -6.526 -7.967 10.175 1.00 98.44 202 TRP A CA 1
ATOM 1639 C C . TRP A 1 202 ? -6.018 -8.067 11.609 1.00 98.44 202 TRP A C 1
ATOM 1641 O O . TRP A 1 202 ? -6.820 -8.056 12.545 1.00 98.44 202 TRP A O 1
ATOM 1651 N N . LYS A 1 203 ? -4.697 -8.117 11.801 1.00 98.56 203 LYS A N 1
ATOM 1652 C CA . LYS A 1 203 ? -4.096 -8.079 13.136 1.00 98.56 203 LYS A CA 1
ATOM 1653 C C . LYS A 1 203 ? -4.492 -6.797 13.873 1.00 98.56 203 LYS A C 1
ATOM 1655 O O . LYS A 1 203 ? -5.030 -6.877 14.975 1.00 98.56 203 LYS A O 1
ATOM 1660 N N . PHE A 1 204 ? -4.313 -5.640 13.232 1.00 98.56 204 PHE A N 1
ATOM 1661 C CA . PHE A 1 204 ? -4.649 -4.338 13.813 1.00 98.56 204 PHE A CA 1
ATOM 1662 C C . PHE A 1 204 ? -6.148 -4.215 14.133 1.00 98.56 204 PHE A C 1
ATOM 1664 O O . PHE A 1 204 ? -6.529 -3.705 15.188 1.00 98.56 204 PHE A O 1
ATOM 1671 N N . PHE A 1 205 ? -7.011 -4.727 13.251 1.00 98.62 205 PHE A N 1
ATOM 1672 C CA . PHE A 1 205 ? -8.452 -4.809 13.483 1.00 98.62 205 PHE A CA 1
ATOM 1673 C C . PHE A 1 205 ? -8.803 -5.650 14.716 1.00 98.62 205 PHE A C 1
ATOM 1675 O O . PHE A 1 205 ? -9.538 -5.173 15.580 1.00 98.62 205 PHE A O 1
ATOM 1682 N N . ASN A 1 206 ? -8.262 -6.866 14.833 1.00 98.25 206 ASN A N 1
ATOM 1683 C CA . ASN A 1 206 ? -8.555 -7.764 15.954 1.00 98.25 206 ASN A CA 1
ATOM 1684 C C . ASN A 1 206 ? -8.096 -7.178 17.297 1.00 98.25 206 ASN A C 1
ATOM 1686 O O . ASN A 1 206 ? -8.825 -7.255 18.285 1.00 98.25 206 ASN A O 1
ATOM 1690 N N . GLU A 1 207 ? -6.926 -6.534 17.327 1.00 98.38 207 GLU A N 1
ATOM 1691 C CA . GLU A 1 207 ? -6.435 -5.815 18.509 1.00 98.38 207 GLU A CA 1
ATOM 1692 C C . GLU A 1 207 ? -7.429 -4.732 18.963 1.00 98.38 207 GLU A C 1
ATOM 1694 O O . GLU A 1 207 ? -7.778 -4.657 20.142 1.00 98.38 207 GLU A O 1
ATOM 1699 N N . HIS A 1 208 ? -7.967 -3.941 18.031 1.00 98.44 208 HIS A N 1
ATOM 1700 C CA . HIS A 1 208 ? -8.923 -2.878 18.359 1.00 98.44 208 HIS A CA 1
ATOM 1701 C C . HIS A 1 208 ? -10.324 -3.407 18.678 1.00 98.44 208 HIS A C 1
ATOM 1703 O O . HIS A 1 208 ? -11.031 -2.816 19.497 1.00 98.44 208 HIS A O 1
ATOM 1709 N N . GLN A 1 209 ? -10.726 -4.534 18.089 1.00 97.88 209 GLN A N 1
ATOM 1710 C CA . GLN A 1 209 ? -11.969 -5.213 18.442 1.00 97.88 209 GLN A CA 1
ATOM 1711 C C . GLN A 1 209 ? -11.922 -5.728 19.891 1.00 97.88 209 GLN A C 1
ATOM 1713 O O . GLN A 1 209 ? -12.906 -5.589 20.618 1.00 97.88 209 GLN A O 1
ATOM 1718 N N . ASN A 1 210 ? -10.773 -6.238 20.344 1.00 97.69 210 ASN A N 1
ATOM 1719 C CA . ASN A 1 210 ? -10.557 -6.599 21.748 1.00 97.69 210 ASN A CA 1
ATOM 1720 C C . ASN A 1 210 ? -10.549 -5.358 22.651 1.00 97.69 210 ASN A C 1
ATOM 1722 O O . ASN A 1 210 ? -11.225 -5.340 23.684 1.00 97.69 210 ASN A O 1
ATOM 1726 N N . LEU A 1 211 ? -9.876 -4.284 22.222 1.00 98.12 211 LEU A N 1
ATOM 1727 C CA . LEU A 1 211 ? -9.815 -3.025 22.965 1.00 98.12 211 LEU A CA 1
ATOM 1728 C C . LEU A 1 211 ? -11.202 -2.399 23.189 1.00 98.12 211 LEU A C 1
ATOM 1730 O O . LEU A 1 211 ? -11.433 -1.769 24.221 1.00 98.12 211 LEU A O 1
ATOM 1734 N N . LEU A 1 212 ? -12.158 -2.596 22.272 1.00 98.19 212 LEU A N 1
ATOM 1735 C CA . LEU A 1 212 ? -13.550 -2.189 22.492 1.00 98.19 212 LEU A CA 1
ATOM 1736 C C . LEU A 1 212 ? -14.165 -2.882 23.715 1.00 98.19 212 LEU A C 1
ATOM 1738 O O . LEU A 1 212 ? -14.780 -2.217 24.551 1.00 98.19 212 LEU A O 1
ATOM 1742 N N . GLN A 1 213 ? -13.993 -4.201 23.836 1.00 97.50 213 GLN A N 1
ATOM 1743 C CA . GLN A 1 213 ? -14.540 -4.970 24.957 1.00 97.50 213 GLN A CA 1
ATOM 1744 C C . GLN A 1 213 ? -13.828 -4.631 26.275 1.00 97.50 213 GLN A C 1
ATOM 1746 O O . GLN A 1 213 ? -14.470 -4.524 27.323 1.00 97.50 213 GLN A O 1
ATOM 1751 N N . GLU A 1 214 ? -12.514 -4.414 26.237 1.00 98.06 214 GLU A N 1
ATOM 1752 C CA . GLU A 1 214 ? -11.747 -3.970 27.404 1.00 98.06 214 GLU A CA 1
ATOM 1753 C C . GLU A 1 214 ? -12.169 -2.573 27.864 1.00 98.06 214 GLU A C 1
ATOM 1755 O O . GLU A 1 214 ? -12.405 -2.359 29.055 1.00 98.06 214 GLU A O 1
ATOM 1760 N N . SER A 1 215 ? -12.345 -1.641 26.924 1.00 97.94 215 SER A N 1
ATOM 1761 C CA . SER A 1 215 ? -12.810 -0.282 27.203 1.00 97.94 215 SER A CA 1
ATOM 1762 C C . SER A 1 215 ? -14.213 -0.279 27.815 1.00 97.94 215 SER A C 1
ATOM 1764 O O . SER A 1 215 ? -14.472 0.446 28.778 1.00 97.94 215 SER A O 1
ATOM 1766 N N . GLU A 1 216 ? -15.111 -1.128 27.308 1.00 97.94 216 GLU A N 1
ATOM 1767 C CA . GLU A 1 216 ? -16.451 -1.337 27.862 1.00 97.94 216 GLU A CA 1
ATOM 1768 C C . GLU A 1 216 ? -16.403 -1.818 29.319 1.00 97.94 216 GLU A C 1
ATOM 1770 O O . GLU A 1 216 ? -17.062 -1.247 30.199 1.00 97.94 216 GLU A O 1
ATOM 1775 N N . LYS A 1 217 ? -15.572 -2.827 29.597 1.00 97.25 217 LYS A N 1
ATOM 1776 C CA . LYS A 1 217 ? -15.368 -3.369 30.945 1.00 97.25 217 LYS A CA 1
ATOM 1777 C C . LYS A 1 217 ? -14.758 -2.339 31.891 1.00 97.25 217 LYS A C 1
ATOM 1779 O O . LYS A 1 217 ? -15.227 -2.186 33.019 1.00 97.25 217 LYS A O 1
ATOM 1784 N N . GLN A 1 218 ? -13.742 -1.608 31.440 1.00 98.00 218 GLN A N 1
ATOM 1785 C CA . GLN A 1 218 ? -13.082 -0.574 32.232 1.00 98.00 218 GLN A CA 1
ATOM 1786 C C . GLN A 1 218 ? -14.044 0.569 32.574 1.00 98.00 218 GLN A C 1
ATOM 1788 O O . GLN A 1 218 ? -14.159 0.939 33.742 1.00 98.00 218 GLN A O 1
ATOM 1793 N N . CYS A 1 219 ? -14.782 1.091 31.589 1.00 97.56 219 CYS A N 1
ATOM 1794 C CA . CYS A 1 219 ? -15.748 2.168 31.810 1.00 97.56 219 CYS A CA 1
ATOM 1795 C C . CYS A 1 219 ? -16.852 1.744 32.793 1.00 97.56 219 CYS A C 1
ATOM 1797 O O . CYS A 1 219 ? -17.240 2.507 33.681 1.00 97.56 219 CYS A O 1
ATOM 1799 N N . SER A 1 220 ? -17.299 0.492 32.696 1.00 97.06 220 SER A N 1
ATOM 1800 C CA . SER A 1 220 ? -18.289 -0.078 33.610 1.00 97.06 220 SER A CA 1
ATOM 1801 C C . SER A 1 220 ? -17.759 -0.205 35.037 1.00 97.06 220 SER A C 1
ATOM 1803 O O . SER A 1 220 ? -18.430 0.216 35.980 1.00 97.06 220 SER A O 1
ATOM 1805 N N . ASN A 1 221 ? -16.530 -0.700 35.210 1.00 96.75 221 ASN A N 1
ATOM 1806 C CA . ASN A 1 221 ? -15.864 -0.764 36.514 1.00 96.75 221 ASN A CA 1
ATOM 1807 C C . ASN A 1 221 ? -15.702 0.623 37.147 1.00 96.75 221 ASN A C 1
ATOM 1809 O O . ASN A 1 221 ? -15.965 0.797 38.335 1.00 96.75 221 ASN A O 1
ATOM 1813 N N . ASP A 1 222 ? -15.340 1.629 36.355 1.00 96.75 222 ASP A N 1
ATOM 1814 C CA . ASP A 1 222 ? -15.241 3.018 36.802 1.00 96.75 222 ASP A CA 1
ATOM 1815 C C . ASP A 1 222 ? -16.568 3.571 37.340 1.00 96.75 222 ASP A C 1
ATOM 1817 O O . ASP A 1 222 ? -16.583 4.304 38.336 1.00 96.75 222 ASP A O 1
ATOM 1821 N N . ILE A 1 223 ? -17.682 3.233 36.684 1.00 96.94 223 ILE A N 1
ATOM 1822 C CA . ILE A 1 223 ? -19.035 3.619 37.104 1.00 96.94 223 ILE A CA 1
ATOM 1823 C C . ILE A 1 223 ? -19.404 2.917 38.413 1.00 96.94 223 ILE A C 1
ATOM 1825 O O . ILE A 1 223 ? -19.855 3.578 39.350 1.00 96.94 223 ILE A O 1
ATOM 1829 N N . ILE A 1 224 ? -19.161 1.607 38.512 1.00 95.25 224 ILE A N 1
ATOM 1830 C CA . ILE A 1 224 ? -19.419 0.811 39.723 1.00 95.25 224 ILE A CA 1
ATOM 1831 C C . ILE A 1 224 ? -18.617 1.353 40.904 1.00 95.25 224 ILE A C 1
ATOM 1833 O O . ILE A 1 224 ? -19.183 1.622 41.960 1.00 95.25 224 ILE A O 1
ATOM 1837 N N . ASN A 1 225 ? -17.315 1.578 40.721 1.00 96.50 225 ASN A N 1
ATOM 1838 C CA . ASN A 1 225 ? -16.435 2.111 41.757 1.00 96.50 225 ASN A CA 1
ATOM 1839 C C . ASN A 1 225 ? -16.923 3.480 42.246 1.00 96.50 225 ASN A C 1
ATOM 1841 O O . ASN A 1 225 ? -16.931 3.755 43.447 1.00 96.50 225 ASN A O 1
ATOM 1845 N N . CYS A 1 226 ? -17.381 4.337 41.330 1.00 96.56 226 CYS A N 1
ATOM 1846 C CA . CYS A 1 226 ? -17.950 5.633 41.682 1.00 96.56 226 CYS A CA 1
ATOM 1847 C C . CYS A 1 226 ? -19.273 5.490 42.460 1.00 96.56 226 CYS A C 1
ATOM 1849 O O . CYS A 1 226 ? -19.462 6.175 43.467 1.00 96.56 226 CYS A O 1
ATOM 1851 N N . ALA A 1 227 ? -20.146 4.558 42.070 1.00 95.38 227 ALA A N 1
ATOM 1852 C CA . ALA A 1 227 ? -21.380 4.262 42.795 1.00 95.38 227 ALA A CA 1
ATOM 1853 C C . ALA A 1 227 ? -21.114 3.685 44.200 1.00 95.38 227 ALA A C 1
ATOM 1855 O O . ALA A 1 227 ? -21.719 4.133 45.172 1.00 95.38 227 ALA A O 1
ATOM 1856 N N . MET A 1 228 ? -20.151 2.770 44.343 1.00 94.19 228 MET A N 1
ATOM 1857 C CA . MET A 1 228 ? -19.735 2.223 45.641 1.00 94.19 228 MET A CA 1
ATOM 1858 C C . MET A 1 228 ? -19.163 3.301 46.571 1.00 94.19 228 MET A C 1
ATOM 1860 O O . MET A 1 228 ? -19.451 3.299 47.768 1.00 94.19 228 MET A O 1
ATOM 1864 N N . GLN A 1 229 ? -18.393 4.260 46.040 1.00 95.88 229 GLN A N 1
ATOM 1865 C CA . GLN A 1 229 ? -17.918 5.410 46.821 1.00 95.88 229 GLN A CA 1
ATOM 1866 C C . GLN A 1 229 ? -19.083 6.247 47.368 1.00 95.88 229 GLN A C 1
ATOM 1868 O O . GLN A 1 229 ? -19.020 6.702 48.509 1.00 95.88 229 GLN A O 1
ATOM 1873 N N . ILE A 1 230 ? -20.145 6.439 46.579 1.00 95.06 230 ILE A N 1
ATOM 1874 C CA . ILE A 1 230 ? -21.348 7.156 47.019 1.00 95.06 230 ILE A CA 1
ATOM 1875 C C . ILE A 1 230 ? -22.057 6.392 48.141 1.00 95.06 230 ILE A C 1
ATOM 1877 O O . ILE A 1 230 ? -22.390 7.000 49.157 1.00 95.06 230 ILE A O 1
ATOM 1881 N N . GLU A 1 231 ? -22.255 5.081 47.998 1.00 92.94 231 GLU A N 1
ATOM 1882 C CA . GLU A 1 231 ? -22.906 4.264 49.033 1.00 92.94 231 GLU A CA 1
ATOM 1883 C C . GLU A 1 231 ? -22.098 4.228 50.342 1.00 92.94 231 GLU A C 1
ATOM 1885 O O . GLU A 1 231 ? -22.662 4.390 51.421 1.00 92.94 231 GLU A O 1
ATOM 1890 N N . ASN A 1 232 ? -20.765 4.152 50.266 1.00 94.38 232 ASN A N 1
ATOM 1891 C CA . ASN A 1 232 ? -19.887 4.258 51.438 1.00 94.38 232 ASN A CA 1
ATOM 1892 C C . ASN A 1 232 ? -19.978 5.641 52.120 1.00 94.38 232 ASN A C 1
ATOM 1894 O O . ASN A 1 232 ? -19.953 5.759 53.343 1.00 94.38 232 ASN A O 1
ATOM 1898 N N . LEU A 1 233 ? -20.110 6.727 51.352 1.00 94.25 233 LEU A N 1
ATOM 1899 C CA . LEU A 1 233 ? -20.333 8.055 51.937 1.00 94.25 233 LEU A CA 1
ATOM 1900 C C . LEU A 1 233 ? -21.702 8.159 52.624 1.00 94.25 233 LEU A C 1
ATOM 1902 O O . LEU A 1 233 ? -21.799 8.808 53.665 1.00 94.25 233 LEU A O 1
ATOM 1906 N N . LYS A 1 234 ? -22.740 7.514 52.074 1.00 92.88 234 LYS A N 1
ATOM 1907 C CA . LYS A 1 234 ? -24.076 7.463 52.684 1.00 92.88 234 LYS A CA 1
ATOM 1908 C C . LYS A 1 234 ? -24.087 6.652 53.979 1.00 92.88 234 LYS A C 1
ATOM 1910 O O . LYS A 1 234 ? -24.686 7.108 54.947 1.00 92.88 234 LYS A O 1
ATOM 1915 N N . SER A 1 235 ? -23.404 5.505 54.031 1.00 91.62 235 SER A N 1
ATOM 1916 C CA . SER A 1 235 ? -23.349 4.666 55.240 1.00 91.62 235 SER A CA 1
ATOM 1917 C C . SER A 1 235 ? -22.612 5.336 56.405 1.00 91.62 235 SER A C 1
ATOM 1919 O O . SER A 1 235 ? -22.900 5.054 57.563 1.00 91.62 235 SER A O 1
ATOM 1921 N N . LYS A 1 236 ? -21.703 6.277 56.118 1.00 90.94 236 LYS A N 1
ATOM 1922 C CA . LYS A 1 236 ? -21.011 7.104 57.124 1.00 90.94 236 LYS A CA 1
ATOM 1923 C C . LYS A 1 236 ? -21.883 8.197 57.750 1.00 90.94 236 LYS A C 1
ATOM 1925 O O . LYS A 1 236 ? -21.415 8.891 58.658 1.00 90.94 236 LYS A O 1
ATOM 1930 N N . LYS A 1 237 ? -23.112 8.398 57.266 1.00 86.94 237 LYS A N 1
ATOM 1931 C CA . LYS A 1 237 ? -24.053 9.374 57.820 1.00 86.94 237 LYS A CA 1
ATOM 1932 C C . LYS A 1 237 ? -24.597 8.832 59.148 1.00 86.94 237 LYS A C 1
ATOM 1934 O O . LYS A 1 237 ? -25.293 7.824 59.169 1.00 86.94 237 LYS A O 1
ATOM 1939 N N . GLY A 1 238 ? -24.235 9.473 60.260 1.00 76.50 238 GLY A N 1
ATOM 1940 C CA . GLY A 1 238 ? -24.621 9.023 61.602 1.00 76.50 238 GLY A CA 1
ATOM 1941 C C . GLY A 1 238 ? -26.063 9.384 61.972 1.00 76.50 238 GLY A C 1
ATOM 1942 O O . GLY A 1 238 ? -26.584 10.406 61.513 1.00 76.50 238 GLY A O 1
ATOM 1943 N N . LEU A 1 239 ? -26.673 8.571 62.844 1.00 69.00 239 LEU A N 1
ATOM 1944 C CA . LEU A 1 239 ? -27.927 8.890 63.538 1.00 69.00 239 LEU A CA 1
ATOM 1945 C C . LEU A 1 239 ? -27.685 10.061 64.506 1.00 69.00 239 LEU A C 1
ATOM 1947 O O . LEU A 1 239 ? -26.666 10.139 65.190 1.00 69.00 239 LEU A O 1
ATOM 1951 N N . THR A 1 240 ? -28.575 11.043 64.475 1.00 59.53 240 THR A N 1
ATOM 1952 C CA . THR A 1 240 ? -28.338 12.396 64.987 1.00 59.53 240 THR A CA 1
ATOM 1953 C C . THR A 1 240 ? -28.423 12.510 66.505 1.00 59.53 240 THR A C 1
ATOM 1955 O O . THR A 1 240 ? -29.525 12.426 67.026 1.00 59.53 240 THR A O 1
ATOM 1958 N N . HIS A 1 241 ? -27.327 12.907 67.163 1.00 61.50 241 HIS A N 1
ATOM 1959 C CA . HIS A 1 241 ? -27.345 13.766 68.359 1.00 61.50 241 HIS A CA 1
ATOM 1960 C C . HIS A 1 241 ? -26.117 14.715 68.324 1.00 61.50 241 HIS A C 1
ATOM 1962 O O . HIS A 1 241 ? -24.985 14.262 68.162 1.00 61.50 241 HIS A O 1
ATOM 1968 N N . GLY A 1 242 ? -26.337 16.041 68.377 1.00 79.75 242 GLY A N 1
ATOM 1969 C CA . GLY A 1 242 ? -25.286 17.084 68.447 1.00 79.75 242 GLY A CA 1
ATOM 1970 C C . GLY A 1 242 ? -25.096 17.994 67.210 1.00 79.75 242 GLY A C 1
ATOM 1971 O O . GLY A 1 242 ? -25.305 17.586 66.066 1.00 79.75 242 GLY A O 1
ATOM 1972 N N . LEU A 1 243 ? -24.671 19.250 67.438 1.00 83.19 243 LEU A N 1
ATOM 1973 C CA . LEU A 1 243 ? -24.391 20.270 66.402 1.00 83.19 243 LEU A CA 1
ATOM 1974 C C . LEU A 1 243 ? -23.226 19.881 65.471 1.00 83.19 243 LEU A C 1
ATOM 1976 O O . LEU A 1 243 ? -23.335 20.029 64.254 1.00 83.19 243 LEU A O 1
ATOM 1980 N N . LEU A 1 244 ? -22.144 19.318 66.022 1.00 84.00 244 LEU A N 1
ATOM 1981 C CA . LEU A 1 244 ? -20.987 18.840 65.246 1.00 84.00 244 LEU A CA 1
ATOM 1982 C C . LEU A 1 244 ? -21.377 17.734 64.251 1.00 84.00 244 LEU A C 1
ATOM 1984 O O . LEU A 1 244 ? -20.926 17.727 63.105 1.00 84.00 244 LEU A O 1
ATOM 1988 N N . THR A 1 245 ? -22.279 16.837 64.656 1.00 85.62 245 THR A N 1
ATOM 1989 C CA . THR A 1 245 ? -22.821 15.767 63.806 1.00 85.62 245 THR A CA 1
ATOM 1990 C C . THR A 1 245 ? -23.619 16.335 62.629 1.00 85.62 245 THR A C 1
ATOM 1992 O O . THR A 1 245 ? -23.488 15.844 61.507 1.00 85.62 245 THR A O 1
ATOM 1995 N N . LYS A 1 246 ? -24.392 17.413 62.844 1.00 86.81 246 LYS A N 1
ATOM 1996 C CA . LYS A 1 246 ? -25.118 18.112 61.768 1.00 86.81 246 LYS A CA 1
ATOM 1997 C C . LYS A 1 246 ? -24.157 18.712 60.741 1.00 86.81 246 LYS A C 1
ATOM 1999 O O . LYS A 1 246 ? -24.334 18.474 59.549 1.00 86.81 246 LYS A O 1
ATOM 2004 N N . LEU A 1 247 ? -23.110 19.412 61.185 1.00 88.50 247 LEU A N 1
ATOM 2005 C CA . LEU A 1 247 ? -22.117 20.007 60.281 1.00 88.50 247 LEU A CA 1
ATOM 2006 C C . LEU A 1 247 ? -21.379 18.935 59.457 1.00 88.50 247 LEU A C 1
ATOM 2008 O O . LEU A 1 247 ? -21.256 19.061 58.238 1.00 88.50 247 LEU A O 1
ATOM 2012 N N . LYS A 1 248 ? -20.956 17.834 60.097 1.00 89.06 248 LYS A N 1
ATOM 2013 C CA . LYS A 1 248 ? -20.339 16.684 59.412 1.00 89.06 248 LYS A CA 1
ATOM 2014 C C . LYS A 1 248 ? -21.269 16.091 58.349 1.00 89.06 248 LYS A C 1
ATOM 2016 O O . LYS A 1 248 ? -20.817 15.784 57.246 1.00 89.06 248 LYS A O 1
ATOM 2021 N N . ASN A 1 249 ? -22.561 15.967 58.656 1.00 91.00 249 ASN A N 1
ATOM 2022 C CA . ASN A 1 249 ? -23.560 15.468 57.714 1.00 91.00 249 ASN A CA 1
ATOM 2023 C C . ASN A 1 249 ? -23.760 16.412 56.515 1.00 91.00 249 ASN A C 1
ATOM 2025 O O . ASN A 1 249 ? -23.850 15.915 55.396 1.00 91.00 249 ASN A O 1
ATOM 2029 N N . VAL A 1 250 ? -23.735 17.739 56.702 1.00 92.94 250 VAL A N 1
ATOM 2030 C CA . VAL A 1 250 ? -23.801 18.719 55.595 1.00 92.94 250 VAL A CA 1
ATOM 2031 C C . VAL A 1 250 ? -22.598 18.582 54.652 1.00 92.94 250 VAL A C 1
ATOM 2033 O O . VAL A 1 250 ? -22.759 18.539 53.431 1.00 92.94 250 VAL A O 1
ATOM 2036 N N . ILE A 1 251 ? -21.383 18.435 55.194 1.00 93.44 251 ILE A N 1
ATOM 2037 C CA . ILE A 1 251 ? -20.170 18.226 54.381 1.00 93.44 251 ILE A CA 1
ATOM 2038 C C . ILE A 1 251 ? -20.253 16.902 53.604 1.00 93.44 251 ILE A C 1
ATOM 2040 O O . ILE A 1 251 ? -19.884 16.842 52.426 1.00 93.44 251 ILE A O 1
ATOM 2044 N N . LEU A 1 252 ? -20.739 15.832 54.242 1.00 93.94 252 LEU A N 1
ATOM 2045 C CA . LEU A 1 252 ? -20.953 14.543 53.582 1.00 93.94 252 LEU A CA 1
ATOM 2046 C C . LEU A 1 252 ? -21.991 14.648 52.459 1.00 93.94 252 LEU A C 1
ATOM 2048 O O . LEU A 1 252 ? -21.740 14.138 51.369 1.00 93.94 252 LEU A O 1
ATOM 2052 N N . GLU A 1 253 ? -23.110 15.341 52.680 1.00 94.44 253 GLU A N 1
ATOM 2053 C CA . GLU A 1 253 ? -24.139 15.578 51.659 1.00 94.44 253 GLU A CA 1
ATOM 2054 C C . GLU A 1 253 ? -23.585 16.325 50.449 1.00 94.44 253 GLU A C 1
ATOM 2056 O O . GLU A 1 253 ? -23.822 15.921 49.308 1.00 94.44 253 GLU A O 1
ATOM 2061 N N . PHE A 1 254 ? -22.784 17.363 50.682 1.00 96.44 254 PHE A N 1
ATOM 2062 C CA . PHE A 1 254 ? -22.122 18.090 49.607 1.00 96.44 254 PHE A CA 1
ATOM 2063 C C . PHE A 1 254 ? -21.182 17.183 48.792 1.00 96.44 254 PHE A C 1
ATOM 2065 O O . PHE A 1 254 ? -21.256 17.156 47.560 1.00 96.44 254 PHE A O 1
ATOM 2072 N N . ARG A 1 255 ? -20.354 16.359 49.455 1.00 95.62 255 ARG A N 1
ATOM 2073 C CA . ARG A 1 255 ? -19.476 15.378 48.781 1.00 95.62 255 ARG A CA 1
ATOM 2074 C C . ARG A 1 255 ? -20.268 14.339 47.984 1.00 95.62 255 ARG A C 1
ATOM 2076 O O . ARG A 1 255 ? -19.894 14.026 46.852 1.00 95.62 255 ARG A O 1
ATOM 2083 N N . ILE A 1 256 ? -21.363 13.827 48.550 1.00 95.38 256 ILE A N 1
ATOM 2084 C CA . ILE A 1 256 ? -22.280 12.895 47.880 1.00 95.38 256 ILE A CA 1
ATOM 2085 C C . ILE A 1 256 ? -22.874 13.548 46.632 1.00 95.38 256 ILE A C 1
ATOM 2087 O O . ILE A 1 256 ? -22.910 12.908 45.582 1.00 95.38 256 ILE A O 1
ATOM 2091 N N . ARG A 1 257 ? -23.298 14.815 46.707 1.00 95.62 257 ARG A N 1
ATOM 2092 C CA . ARG A 1 257 ? -23.851 15.555 45.565 1.00 95.62 257 ARG A CA 1
ATOM 2093 C C . ARG A 1 257 ? -22.831 15.699 44.435 1.00 95.62 257 ARG A C 1
ATOM 2095 O O . ARG A 1 257 ? -23.164 15.384 43.294 1.00 95.62 257 ARG A O 1
ATOM 2102 N N . ILE A 1 258 ? -21.589 16.085 44.743 1.00 96.25 258 ILE A N 1
ATOM 2103 C CA . ILE A 1 258 ? -20.503 16.175 43.748 1.00 96.25 258 ILE A CA 1
ATOM 2104 C C . ILE A 1 258 ? -20.256 14.814 43.089 1.00 96.25 258 ILE A C 1
ATOM 2106 O O . ILE A 1 258 ? -20.230 14.710 41.862 1.00 96.25 258 ILE A O 1
ATOM 2110 N N . LYS A 1 259 ? -20.109 13.750 43.887 1.00 96.12 259 LYS A N 1
ATOM 2111 C CA . LYS A 1 259 ? -19.873 12.395 43.368 1.00 96.12 259 LYS A CA 1
ATOM 2112 C C . LYS A 1 259 ? -21.053 11.873 42.547 1.00 96.12 259 LYS A C 1
ATOM 2114 O O . LYS A 1 259 ? -20.836 11.232 41.526 1.00 96.12 259 LYS A O 1
ATOM 2119 N N . SER A 1 260 ? -22.285 12.193 42.937 1.00 95.12 260 SER A N 1
ATOM 2120 C CA . SER A 1 260 ? -23.493 11.819 42.186 1.00 95.12 260 SER A CA 1
ATOM 2121 C C . SER A 1 260 ? -23.552 12.519 40.829 1.00 95.12 260 SER A C 1
ATOM 2123 O O . SER A 1 260 ? -23.899 11.892 39.832 1.00 95.12 260 SER A O 1
ATOM 2125 N N . TYR A 1 261 ? -23.156 13.794 40.766 1.00 96.12 261 TYR A N 1
ATOM 2126 C CA . TYR A 1 261 ? -23.008 14.510 39.499 1.00 96.12 261 TYR A CA 1
ATOM 2127 C C . TYR A 1 261 ? -21.945 13.856 38.601 1.00 96.12 261 TYR A C 1
ATOM 2129 O O . TYR A 1 261 ? -22.218 13.582 37.433 1.00 96.12 261 TYR A O 1
ATOM 2137 N N . GLN A 1 262 ? -20.772 13.520 39.154 1.00 96.25 262 GLN A N 1
ATOM 2138 C CA . GLN A 1 262 ? -19.714 12.803 38.426 1.00 96.25 262 GLN A CA 1
ATOM 2139 C C . GLN A 1 262 ? -20.189 11.439 37.902 1.00 96.25 262 GLN A C 1
ATOM 2141 O O . GLN A 1 262 ? -19.931 11.108 36.745 1.00 96.25 262 GLN A O 1
ATOM 2146 N N . LEU A 1 263 ? -20.906 10.663 38.722 1.00 96.31 263 LEU A N 1
ATOM 2147 C CA . LEU A 1 263 ? -21.473 9.371 38.332 1.00 96.31 263 LEU A CA 1
ATOM 2148 C C . LEU A 1 263 ? -22.477 9.518 37.184 1.00 96.31 263 LEU A C 1
ATOM 2150 O O . LEU A 1 263 ? -22.381 8.792 36.197 1.00 96.31 263 LEU A O 1
ATOM 2154 N N . ASN A 1 264 ? -23.402 10.477 37.281 1.00 95.44 264 ASN A N 1
ATOM 2155 C CA . ASN A 1 264 ? -24.378 10.749 36.224 1.00 95.44 264 ASN A CA 1
ATOM 2156 C C . ASN A 1 264 ? -23.695 11.165 34.916 1.00 95.44 264 ASN A C 1
ATOM 2158 O O . ASN A 1 264 ? -24.092 10.699 33.849 1.00 95.44 264 ASN A O 1
ATOM 2162 N N . HIS A 1 265 ? -22.652 11.998 34.985 1.00 96.12 265 HIS A N 1
ATOM 2163 C CA . HIS A 1 265 ? -21.867 12.377 33.812 1.00 96.12 265 HIS A CA 1
ATOM 2164 C C . HIS A 1 265 ? -21.171 11.159 33.187 1.00 96.12 265 HIS A C 1
ATOM 2166 O O . HIS A 1 265 ? -21.344 10.905 31.997 1.00 96.12 265 HIS A O 1
ATOM 2172 N N . LYS A 1 266 ? -20.446 10.355 33.984 1.00 96.81 266 LYS A N 1
ATOM 2173 C CA . LYS A 1 266 ? -19.791 9.122 33.508 1.00 96.81 266 LYS A CA 1
ATOM 2174 C C . LYS A 1 266 ? -20.787 8.153 32.870 1.00 96.81 266 LYS A C 1
ATOM 2176 O O . LYS A 1 266 ? -20.520 7.606 31.807 1.00 96.81 266 LYS A O 1
ATOM 2181 N N . TYR A 1 267 ? -21.950 7.968 33.487 1.00 96.00 267 TYR A N 1
ATOM 2182 C CA . TYR A 1 267 ? -22.997 7.109 32.944 1.00 96.00 267 TYR A CA 1
ATOM 2183 C C . TYR A 1 267 ? -23.628 7.677 31.665 1.00 96.00 267 TYR A C 1
ATOM 2185 O O . TYR A 1 267 ? -23.945 6.933 30.739 1.00 96.00 267 TYR A O 1
ATOM 2193 N N . THR A 1 268 ? -23.773 9.000 31.568 1.00 95.81 268 THR A N 1
ATOM 2194 C CA . THR A 1 268 ? -24.215 9.660 30.331 1.00 95.81 268 THR A CA 1
ATOM 2195 C C . THR A 1 268 ? -23.205 9.429 29.205 1.00 95.81 268 THR A C 1
ATOM 2197 O O . THR A 1 268 ? -23.596 9.089 28.092 1.00 95.81 268 THR A O 1
ATOM 2200 N N . ASP A 1 269 ? -21.906 9.535 29.488 1.00 96.56 269 ASP A N 1
ATOM 2201 C CA . ASP A 1 269 ? -20.853 9.233 28.514 1.00 96.56 269 ASP A CA 1
ATOM 2202 C C . ASP A 1 269 ? -20.864 7.760 28.086 1.00 96.56 269 ASP A C 1
ATOM 2204 O O . ASP A 1 269 ? -20.780 7.464 26.892 1.00 96.56 269 ASP A O 1
ATOM 2208 N N . TYR A 1 270 ? -21.022 6.850 29.049 1.00 96.75 270 TYR A N 1
ATOM 2209 C CA . TYR A 1 270 ? -21.115 5.408 28.828 1.00 96.75 270 TYR A CA 1
ATOM 2210 C C . TYR A 1 270 ? -22.337 5.018 27.991 1.00 96.75 270 TYR A C 1
ATOM 2212 O O . TYR A 1 270 ? -22.218 4.284 27.013 1.00 96.75 270 TYR A O 1
ATOM 2220 N N . SER A 1 271 ? -23.515 5.551 28.324 1.00 93.50 271 SER A N 1
ATOM 2221 C CA . SER A 1 271 ? -24.754 5.283 27.581 1.00 93.50 271 SER A CA 1
ATOM 2222 C C . SER A 1 271 ? -24.691 5.799 26.142 1.00 93.50 271 SER A C 1
ATOM 2224 O O . SER A 1 271 ? -25.238 5.165 25.241 1.00 93.50 271 SER A O 1
ATOM 2226 N N . ARG A 1 272 ? -23.957 6.896 25.914 1.00 96.12 272 ARG A N 1
ATOM 2227 C CA . ARG A 1 272 ? -23.615 7.431 24.587 1.00 96.12 272 ARG A CA 1
ATOM 2228 C C . ARG A 1 272 ? -22.422 6.730 23.926 1.00 96.12 272 ARG A C 1
ATOM 2230 O O . ARG A 1 272 ? -22.007 7.155 22.854 1.00 96.12 272 ARG A O 1
ATOM 2237 N N . GLN A 1 273 ? -21.852 5.701 24.557 1.00 97.19 273 GLN A N 1
ATOM 2238 C CA . GLN A 1 273 ? -20.710 4.922 24.064 1.00 97.19 273 GLN A CA 1
ATOM 2239 C C . GLN A 1 273 ? -19.483 5.775 23.700 1.00 97.19 273 GLN A C 1
ATOM 2241 O O . GLN A 1 273 ? -18.716 5.436 22.797 1.00 97.19 273 GLN A O 1
ATOM 2246 N N . ARG A 1 274 ? -19.262 6.895 24.405 1.00 97.56 274 ARG A N 1
ATOM 2247 C CA . ARG A 1 274 ? -18.145 7.807 24.101 1.00 97.56 274 ARG A CA 1
ATOM 2248 C C . ARG A 1 274 ? -16.780 7.134 24.231 1.00 97.56 274 ARG A C 1
ATOM 2250 O O . ARG A 1 274 ? -15.860 7.499 23.507 1.00 97.56 274 ARG A O 1
ATOM 2257 N N . HIS A 1 275 ? -16.633 6.164 25.130 1.00 97.69 275 HIS A N 1
ATOM 2258 C CA . HIS A 1 275 ? -15.410 5.370 25.267 1.00 97.69 275 HIS A CA 1
ATOM 2259 C C . HIS A 1 275 ? -15.139 4.504 24.029 1.00 97.69 275 HIS A C 1
ATOM 2261 O O . HIS A 1 275 ? -14.018 4.516 23.530 1.00 97.69 275 HIS A O 1
ATOM 2267 N N . LEU A 1 276 ? -16.163 3.862 23.458 1.00 98.12 276 LEU A N 1
ATOM 2268 C CA . LEU A 1 276 ? -16.030 3.076 22.222 1.00 98.12 276 LEU A CA 1
ATOM 2269 C C . LEU A 1 276 ? -15.726 3.963 21.007 1.00 98.12 276 LEU A C 1
ATOM 2271 O O . LEU A 1 276 ? -14.907 3.606 20.163 1.00 98.12 276 LEU A O 1
ATOM 2275 N N . LEU A 1 277 ? -16.325 5.159 20.943 1.00 98.12 277 LEU A N 1
ATOM 2276 C CA . LEU A 1 277 ? -16.018 6.138 19.895 1.00 98.12 277 LEU A CA 1
ATOM 2277 C C . LEU A 1 277 ? -14.544 6.572 19.919 1.00 98.12 277 LEU A C 1
ATOM 2279 O O . LEU A 1 277 ? -13.953 6.747 18.855 1.00 98.12 277 LEU A O 1
ATOM 2283 N N . LYS A 1 278 ? -13.931 6.696 21.106 1.00 98.19 278 LYS A N 1
ATOM 2284 C CA . LYS A 1 278 ? -12.490 6.975 21.231 1.00 98.19 278 LYS A CA 1
ATOM 2285 C C . LYS A 1 278 ? -11.641 5.837 20.660 1.00 98.19 278 LYS A C 1
ATOM 2287 O O . LYS A 1 278 ? -10.708 6.116 19.915 1.00 98.19 278 LYS A O 1
ATOM 2292 N N . VAL A 1 279 ? -11.984 4.580 20.959 1.00 98.44 279 VAL A N 1
ATOM 2293 C CA . VAL A 1 279 ? -11.293 3.408 20.388 1.00 98.44 279 VAL A CA 1
ATOM 2294 C C . VAL A 1 279 ? -11.408 3.401 18.863 1.00 98.44 279 VAL A C 1
ATOM 2296 O O . VAL A 1 279 ? -10.410 3.211 18.174 1.00 98.44 279 VAL A O 1
ATOM 2299 N N . ASN A 1 280 ? -12.594 3.689 18.319 1.00 98.31 280 ASN A N 1
ATOM 2300 C CA . ASN A 1 280 ? -12.772 3.770 16.871 1.00 98.31 280 ASN A CA 1
ATOM 2301 C C . ASN A 1 280 ? -11.972 4.910 16.233 1.00 98.31 280 ASN A C 1
ATOM 2303 O O . ASN A 1 280 ? -11.407 4.708 15.169 1.00 98.31 280 ASN A O 1
ATOM 2307 N N . LEU A 1 281 ? -11.869 6.079 16.868 1.00 98.31 281 LEU A N 1
ATOM 2308 C CA . LEU A 1 281 ? -11.027 7.162 16.351 1.00 98.31 281 LEU A CA 1
ATOM 2309 C C . LEU A 1 281 ? -9.552 6.737 16.257 1.00 98.31 281 LEU A C 1
ATOM 2311 O O . LEU A 1 281 ? -8.909 6.979 15.237 1.00 98.31 281 LEU A O 1
ATOM 2315 N N . ILE A 1 282 ? -9.034 6.068 17.293 1.00 98.38 282 ILE A N 1
ATOM 2316 C CA . ILE A 1 282 ? -7.666 5.526 17.298 1.00 98.38 282 ILE A CA 1
ATOM 2317 C C . ILE A 1 282 ? -7.500 4.498 16.173 1.00 98.38 282 ILE A C 1
ATOM 2319 O O . ILE A 1 282 ? -6.537 4.581 15.412 1.00 98.38 282 ILE A O 1
ATOM 2323 N N . TYR A 1 283 ? -8.473 3.596 16.012 1.00 98.50 283 TYR A N 1
ATOM 2324 C CA . TYR A 1 283 ? -8.480 2.610 14.934 1.00 98.50 283 TYR A CA 1
ATOM 2325 C C . TYR A 1 283 ? -8.461 3.261 13.545 1.00 98.50 283 TYR A C 1
ATOM 2327 O O . TYR A 1 283 ? -7.614 2.913 12.729 1.00 98.50 283 TYR A O 1
ATOM 2335 N N . GLN A 1 284 ? -9.341 4.232 13.275 1.00 98.38 284 GLN A N 1
ATOM 2336 C CA . GLN A 1 284 ? -9.408 4.911 11.973 1.00 98.38 284 GLN A CA 1
ATOM 2337 C C . GLN A 1 284 ? -8.100 5.645 11.642 1.00 98.38 284 GLN A C 1
ATOM 2339 O O . GLN A 1 284 ? -7.613 5.579 10.514 1.00 98.38 284 GLN A O 1
ATOM 2344 N N . ASN A 1 285 ? -7.490 6.300 12.630 1.00 98.31 285 ASN A N 1
ATOM 2345 C CA . ASN A 1 285 ? -6.214 6.985 12.435 1.00 98.31 285 ASN A CA 1
ATOM 2346 C C . ASN A 1 285 ? -5.069 5.993 12.192 1.00 98.31 285 ASN A C 1
ATOM 2348 O O . ASN A 1 285 ? -4.272 6.176 11.273 1.00 98.31 285 ASN A O 1
ATOM 2352 N N . GLY A 1 286 ? -4.992 4.927 12.991 1.00 98.38 286 GLY A N 1
ATOM 2353 C CA . GLY A 1 286 ? -3.947 3.917 12.852 1.00 98.38 286 GLY A CA 1
ATOM 2354 C C . GLY A 1 286 ? -4.061 3.130 11.549 1.00 98.38 286 GLY A C 1
ATOM 2355 O O . GLY A 1 286 ? -3.061 2.946 10.857 1.00 98.38 286 GLY A O 1
ATOM 2356 N N . ILE A 1 287 ? -5.279 2.745 11.153 1.00 98.31 287 ILE A N 1
ATOM 2357 C CA . ILE A 1 287 ? -5.483 2.015 9.902 1.00 98.31 287 ILE A CA 1
ATOM 2358 C C . ILE A 1 287 ? -5.188 2.892 8.686 1.00 98.31 287 ILE A C 1
ATOM 2360 O O . ILE A 1 287 ? -4.574 2.406 7.745 1.00 98.31 287 ILE A O 1
ATOM 2364 N N . SER A 1 288 ? -5.527 4.188 8.726 1.00 97.69 288 SER A N 1
ATOM 2365 C CA . SER A 1 288 ? -5.151 5.156 7.686 1.00 97.69 288 SER A CA 1
ATOM 2366 C C . SER A 1 288 ? -3.632 5.189 7.485 1.00 97.69 288 SER A C 1
ATOM 2368 O O . SER A 1 288 ? -3.153 5.043 6.363 1.00 97.69 288 SER A O 1
ATOM 2370 N N . THR A 1 289 ? -2.854 5.258 8.571 1.00 97.56 289 THR A N 1
ATOM 2371 C CA . THR A 1 289 ? -1.382 5.197 8.513 1.00 97.56 289 THR A CA 1
ATOM 2372 C C . THR A 1 289 ? -0.870 3.903 7.875 1.00 97.56 289 THR A C 1
ATOM 2374 O O . THR A 1 289 ? 0.082 3.950 7.099 1.00 97.56 289 THR A O 1
ATOM 2377 N N . ILE A 1 290 ? -1.514 2.764 8.154 1.00 97.31 290 ILE A N 1
ATOM 2378 C CA . ILE A 1 290 ? -1.155 1.467 7.563 1.00 97.31 290 ILE A CA 1
ATOM 2379 C C . ILE A 1 290 ? -1.469 1.438 6.061 1.00 97.31 290 ILE A C 1
ATOM 2381 O O . ILE 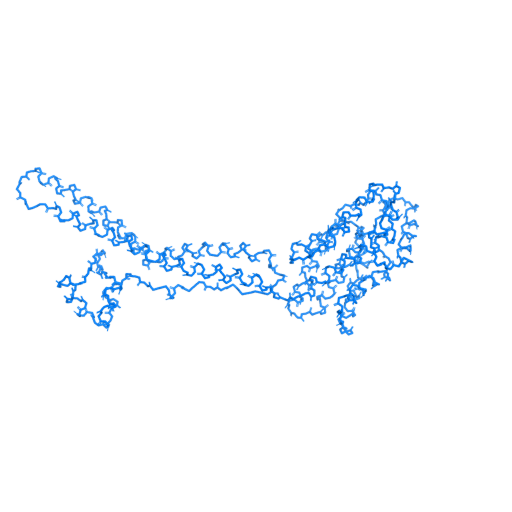A 1 290 ? -0.638 0.988 5.280 1.00 97.31 290 ILE A O 1
ATOM 2385 N N . VAL A 1 291 ? -2.646 1.906 5.633 1.00 97.19 291 VAL A N 1
ATOM 2386 C CA . VAL A 1 291 ? -3.116 1.714 4.247 1.00 97.19 291 VAL A CA 1
ATOM 2387 C C . VAL A 1 291 ? -2.681 2.810 3.277 1.00 97.19 291 VAL A C 1
ATOM 2389 O O . VAL A 1 291 ? -2.519 2.528 2.089 1.00 97.19 291 VAL A O 1
ATOM 2392 N N . ASN A 1 292 ? -2.460 4.045 3.743 1.00 95.88 292 ASN A N 1
ATOM 2393 C CA . ASN A 1 292 ? -2.135 5.193 2.884 1.00 95.88 292 ASN A CA 1
ATOM 2394 C C . ASN A 1 292 ? -0.932 4.961 1.952 1.00 95.88 292 ASN A C 1
ATOM 2396 O O . ASN A 1 292 ? -1.041 5.296 0.766 1.00 95.88 292 ASN A O 1
ATOM 2400 N N . PRO A 1 293 ? 0.180 4.340 2.397 1.00 95.06 293 PRO A N 1
ATOM 2401 C CA . PRO A 1 293 ? 1.300 4.012 1.511 1.00 95.06 293 PRO A CA 1
ATOM 2402 C C . PRO A 1 293 ? 0.928 3.077 0.348 1.00 95.06 293 PRO A C 1
ATOM 2404 O O . PRO A 1 293 ? 1.620 3.052 -0.669 1.00 95.06 293 PRO A O 1
ATOM 2407 N N . HIS A 1 294 ? -0.171 2.330 0.474 1.00 95.94 294 HIS A N 1
ATOM 2408 C CA . HIS A 1 294 ? -0.624 1.305 -0.467 1.00 95.94 294 HIS A CA 1
ATOM 2409 C C . HIS A 1 294 ? -1.822 1.736 -1.327 1.00 95.94 294 HIS A C 1
ATOM 2411 O O . HIS A 1 294 ? -2.208 1.012 -2.250 1.00 95.94 294 HIS A O 1
ATOM 2417 N N . VAL A 1 295 ? -2.408 2.910 -1.060 1.00 94.69 295 VAL A N 1
ATOM 2418 C CA . VAL A 1 295 ? -3.539 3.455 -1.828 1.00 94.69 295 VAL A CA 1
ATOM 2419 C C . VAL A 1 295 ? -3.170 3.597 -3.306 1.00 94.69 295 VAL A C 1
ATOM 2421 O O . VAL A 1 295 ? -2.171 4.234 -3.664 1.00 94.69 295 VAL A O 1
ATOM 2424 N N . GLY A 1 296 ? -4.019 3.017 -4.158 1.00 93.88 296 GLY A N 1
ATOM 2425 C CA . GLY A 1 296 ? -3.841 2.989 -5.610 1.00 93.88 296 GLY A CA 1
ATOM 2426 C C . GLY A 1 296 ? -2.797 1.979 -6.090 1.00 93.88 296 GLY A C 1
ATOM 2427 O O . GLY A 1 296 ? -2.480 1.967 -7.274 1.00 93.88 296 GLY A O 1
ATOM 2428 N N . TRP A 1 297 ? -2.255 1.145 -5.193 1.00 97.56 297 TRP A N 1
ATOM 2429 C CA . TRP A 1 297 ? -1.248 0.142 -5.539 1.00 97.56 297 TRP A CA 1
ATOM 2430 C C . TRP A 1 297 ? -1.697 -1.294 -5.304 1.00 97.56 297 TRP A C 1
ATOM 2432 O O . TRP A 1 297 ? -1.325 -2.169 -6.080 1.00 97.56 297 TRP A O 1
ATOM 2442 N N . TYR A 1 298 ? -2.508 -1.542 -4.279 1.00 97.94 298 TYR A N 1
ATOM 2443 C CA . TYR A 1 298 ? -3.076 -2.857 -3.998 1.00 97.94 298 TYR A CA 1
ATOM 2444 C C . TYR A 1 298 ? -4.581 -2.752 -3.749 1.00 97.94 298 TYR A C 1
ATOM 2446 O O . TYR A 1 298 ? -5.068 -1.722 -3.283 1.00 97.94 298 TYR A O 1
ATOM 2454 N N . ASN A 1 299 ? -5.293 -3.839 -4.024 1.00 97.62 299 ASN A N 1
ATOM 2455 C CA . ASN A 1 299 ? -6.640 -4.075 -3.534 1.00 97.62 299 ASN A CA 1
ATOM 2456 C C . ASN A 1 299 ? -6.539 -4.623 -2.108 1.00 97.62 299 ASN A C 1
ATOM 2458 O O . ASN A 1 299 ? -5.752 -5.531 -1.843 1.00 97.62 299 ASN A O 1
ATOM 2462 N N . TYR A 1 300 ? -7.326 -4.060 -1.201 1.00 97.44 300 TYR A N 1
ATOM 2463 C CA . TYR A 1 300 ? -7.412 -4.488 0.190 1.00 97.44 300 TYR A CA 1
ATOM 2464 C C . TYR A 1 300 ? -8.787 -4.123 0.749 1.00 97.44 300 TYR A C 1
ATOM 2466 O O . TYR A 1 300 ? -9.491 -3.264 0.210 1.00 97.44 300 TYR A O 1
ATOM 2474 N N . LEU A 1 301 ? -9.162 -4.766 1.853 1.00 97.94 301 LEU A N 1
ATOM 2475 C CA . LEU A 1 301 ? -10.399 -4.487 2.574 1.00 97.94 301 LEU A CA 1
ATOM 2476 C C . LEU A 1 301 ? -10.070 -3.978 3.975 1.00 97.94 301 LEU A C 1
ATOM 2478 O O . LEU A 1 301 ? -9.396 -4.660 4.740 1.00 97.94 301 LEU A O 1
ATOM 2482 N N . VAL A 1 302 ? -10.593 -2.804 4.329 1.00 98.12 302 VAL A N 1
ATOM 2483 C CA . VAL A 1 302 ? -10.529 -2.291 5.702 1.00 98.12 302 VAL A CA 1
ATOM 2484 C C . VAL A 1 302 ? -11.809 -2.694 6.441 1.00 98.12 302 VAL A C 1
ATOM 2486 O O . VAL A 1 302 ? -12.878 -2.154 6.130 1.00 98.12 302 VAL A O 1
ATOM 2489 N N . PRO A 1 303 ? -11.751 -3.643 7.394 1.00 98.12 303 PRO A N 1
ATOM 2490 C CA . PRO A 1 303 ? -12.925 -4.040 8.161 1.00 98.12 303 PRO A CA 1
ATOM 2491 C C . PRO A 1 303 ? -13.408 -2.895 9.064 1.00 98.12 303 PRO A C 1
ATOM 2493 O O . PRO A 1 303 ? -12.635 -2.068 9.536 1.00 98.12 303 PRO A O 1
ATOM 2496 N N . LYS A 1 304 ? -14.716 -2.829 9.326 1.00 98.12 304 LYS A N 1
ATOM 2497 C CA . LYS A 1 304 ? -15.282 -1.857 10.273 1.00 98.12 304 LYS A CA 1
ATOM 2498 C C . LYS A 1 304 ? -15.415 -2.499 11.645 1.00 98.12 304 LYS A C 1
ATOM 2500 O O . LYS A 1 304 ? -15.911 -3.617 11.754 1.00 98.12 304 LYS A O 1
ATOM 2505 N N . LEU A 1 305 ? -15.025 -1.770 12.689 1.00 97.94 305 LEU A N 1
ATOM 2506 C CA . LEU A 1 305 ? -15.252 -2.189 14.069 1.00 97.94 305 LEU A CA 1
ATOM 2507 C C . LEU A 1 305 ? -16.746 -2.396 14.344 1.00 97.94 305 LEU A C 1
ATOM 2509 O O . LEU A 1 305 ? -17.577 -1.553 13.994 1.00 97.94 305 LEU A O 1
ATOM 2513 N N . ASN A 1 306 ? -17.086 -3.504 15.006 1.00 96.69 306 ASN A N 1
ATOM 2514 C CA . ASN A 1 306 ? -18.471 -3.839 15.314 1.00 96.69 306 ASN A CA 1
ATOM 2515 C C . ASN A 1 306 ? -18.825 -3.443 16.754 1.00 96.69 306 ASN A C 1
ATOM 2517 O O . ASN A 1 306 ? -18.527 -4.164 17.705 1.00 96.69 306 ASN A O 1
ATOM 2521 N N . PHE A 1 307 ? -19.513 -2.309 16.900 1.00 95.44 307 PHE A N 1
ATOM 2522 C CA . PHE A 1 307 ? -19.985 -1.787 18.187 1.00 95.44 307 PHE A CA 1
ATOM 2523 C C . PHE A 1 307 ? -21.132 -2.616 18.773 1.00 95.44 307 PHE A C 1
ATOM 2525 O O . PHE A 1 307 ? -21.308 -2.649 19.988 1.00 95.44 307 PHE A O 1
ATOM 2532 N N . GLN A 1 308 ? -21.923 -3.278 17.925 1.00 94.75 308 GLN A N 1
ATOM 2533 C CA . GLN A 1 308 ? -23.057 -4.098 18.358 1.00 94.75 308 GLN A CA 1
ATOM 2534 C C . GLN A 1 308 ? -22.592 -5.427 18.959 1.00 94.75 308 GLN A C 1
ATOM 2536 O O . GLN A 1 308 ? -23.253 -5.962 19.846 1.00 94.75 308 GLN A O 1
ATOM 2541 N N . ALA A 1 309 ? -21.436 -5.929 18.519 1.00 94.25 309 ALA A N 1
ATOM 2542 C CA . ALA A 1 309 ? -20.797 -7.103 19.106 1.00 94.25 309 ALA A CA 1
ATOM 2543 C C . ALA A 1 309 ? -20.225 -6.836 20.510 1.00 94.25 309 ALA A C 1
ATOM 2545 O O . ALA A 1 309 ? -19.964 -7.784 21.248 1.00 94.25 309 ALA A O 1
ATOM 2546 N N . VAL A 1 310 ? -20.042 -5.567 20.900 1.00 95.75 310 VAL A N 1
ATOM 2547 C CA . VAL A 1 310 ? -19.536 -5.208 22.229 1.00 95.75 310 VAL A CA 1
ATOM 2548 C C . VAL A 1 310 ? -20.625 -5.461 23.264 1.00 95.75 310 VAL A C 1
ATOM 2550 O O . VAL A 1 310 ? -21.666 -4.794 23.307 1.00 95.75 310 VAL A O 1
ATOM 2553 N N . ARG A 1 311 ? -20.385 -6.440 24.132 1.00 94.56 311 ARG A N 1
ATOM 2554 C CA . ARG A 1 311 ? -21.358 -6.841 25.142 1.00 94.56 311 ARG A CA 1
ATOM 2555 C C . ARG A 1 311 ? -21.376 -5.813 26.268 1.00 94.56 311 ARG A C 1
ATOM 2557 O O . ARG A 1 311 ? -20.420 -5.727 27.032 1.00 94.56 311 ARG A O 1
ATOM 2564 N N . LYS A 1 312 ? -22.494 -5.089 26.405 1.00 95.31 312 LYS A N 1
ATOM 2565 C CA . LYS A 1 312 ? -22.682 -4.104 27.484 1.00 95.31 312 LYS A CA 1
ATOM 2566 C C . LYS A 1 312 ? -22.603 -4.753 28.863 1.00 95.31 312 LYS A C 1
ATOM 2568 O O . LYS A 1 312 ? -23.403 -5.646 29.153 1.00 95.31 312 LYS A O 1
ATOM 2573 N N . GLU A 1 313 ? -21.709 -4.275 29.718 1.00 95.88 313 GLU A N 1
ATOM 2574 C CA . GLU A 1 313 ? -21.518 -4.812 31.075 1.00 95.88 313 GLU A CA 1
ATOM 2575 C C . GLU A 1 313 ? -22.552 -4.275 32.075 1.00 95.88 313 GLU A C 1
ATOM 2577 O O . GLU A 1 313 ? -22.934 -4.981 33.011 1.00 95.88 313 GLU A O 1
ATOM 2582 N N . LEU A 1 314 ? -23.056 -3.053 31.865 1.00 94.38 314 LEU A N 1
ATOM 2583 C CA . LEU A 1 314 ? -24.118 -2.459 32.678 1.00 94.38 314 LEU A CA 1
ATOM 2584 C C . LEU A 1 314 ? -25.457 -2.548 31.950 1.00 94.38 314 LEU A C 1
ATOM 2586 O O . LEU A 1 314 ? -25.597 -2.112 30.806 1.00 94.38 314 LEU A O 1
ATOM 2590 N N . VAL A 1 315 ? -26.462 -3.093 32.635 1.00 94.25 315 VAL A N 1
ATOM 2591 C CA . VAL A 1 315 ? -27.806 -3.285 32.085 1.00 94.25 315 VAL A CA 1
ATOM 2592 C C . VAL A 1 315 ? -28.823 -2.543 32.954 1.00 94.25 315 VAL A C 1
ATOM 2594 O O . VAL A 1 315 ? -28.942 -2.832 34.148 1.00 94.25 315 VAL A O 1
ATOM 2597 N N . PRO A 1 316 ? -29.573 -1.580 32.393 1.00 93.38 316 PRO A N 1
ATOM 2598 C CA . PRO A 1 316 ? -30.723 -0.991 33.066 1.00 93.38 316 PRO A CA 1
ATOM 2599 C C . PRO A 1 316 ? -31.797 -2.049 33.335 1.00 93.38 316 PRO A C 1
ATOM 2601 O O . PRO A 1 316 ? -32.197 -2.770 32.424 1.00 93.38 316 PRO A O 1
ATOM 2604 N N . ILE A 1 317 ? -32.316 -2.126 34.565 1.00 92.25 317 ILE A N 1
ATOM 2605 C CA . ILE A 1 317 ? -33.326 -3.136 34.938 1.00 92.25 317 ILE A CA 1
ATOM 2606 C C . ILE A 1 317 ? -34.596 -3.018 34.081 1.00 92.25 317 ILE A C 1
ATOM 2608 O O . ILE A 1 317 ? -35.248 -4.015 33.795 1.00 92.25 317 ILE A O 1
ATOM 2612 N N . ASN A 1 318 ? -34.952 -1.811 33.637 1.00 89.88 318 ASN A N 1
ATOM 2613 C CA . ASN A 1 318 ? -36.108 -1.594 32.764 1.00 89.88 318 ASN A CA 1
ATOM 2614 C C . ASN A 1 318 ? -35.914 -2.111 31.327 1.00 89.88 318 ASN A C 1
ATOM 2616 O O . ASN A 1 318 ? -36.896 -2.172 30.601 1.00 89.88 318 ASN A O 1
ATOM 2620 N N . GLN A 1 319 ? -34.689 -2.464 30.924 1.00 91.19 319 GLN A N 1
ATOM 2621 C CA . GLN A 1 319 ? -34.383 -3.079 29.626 1.00 91.19 319 GLN A CA 1
ATOM 2622 C C . GLN A 1 319 ? -34.324 -4.614 29.702 1.00 91.19 319 GLN A C 1
ATOM 2624 O O . GLN A 1 319 ? -34.093 -5.276 28.693 1.00 91.19 319 GLN A O 1
ATOM 2629 N N . ILE A 1 320 ? -34.513 -5.187 30.892 1.00 90.94 320 ILE A N 1
ATOM 2630 C CA . ILE A 1 320 ? -34.582 -6.630 31.110 1.00 90.94 320 ILE A CA 1
ATOM 2631 C C . ILE A 1 320 ? -36.053 -7.029 30.956 1.00 90.94 320 ILE A C 1
ATOM 2633 O O . ILE A 1 320 ? -36.818 -6.935 31.912 1.00 90.94 320 ILE A O 1
ATOM 2637 N N . ASN A 1 321 ? -36.466 -7.380 29.735 1.00 84.62 321 ASN A N 1
ATOM 2638 C CA . ASN A 1 321 ? -37.866 -7.710 29.437 1.00 84.62 321 ASN A CA 1
ATOM 2639 C C . ASN A 1 321 ? -38.273 -9.046 30.074 1.00 84.62 321 ASN A C 1
ATOM 2641 O O . ASN A 1 321 ? -39.271 -9.123 30.786 1.00 84.62 321 ASN A O 1
ATOM 2645 N N . GLU A 1 322 ? -37.459 -10.078 29.880 1.00 78.19 322 GLU A N 1
A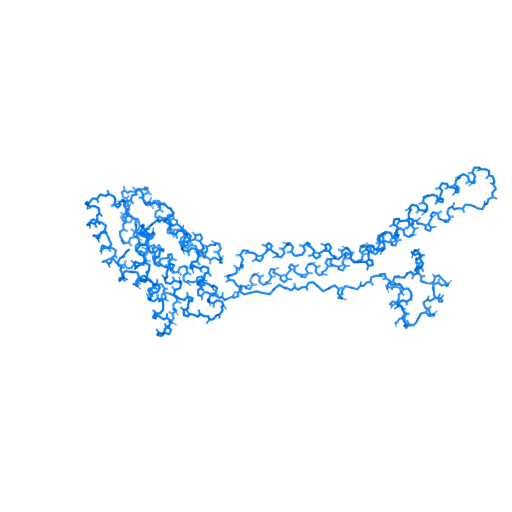TOM 2646 C CA . GLU A 1 322 ? -37.649 -11.390 30.492 1.00 78.19 322 GLU A CA 1
ATOM 2647 C C . GLU A 1 322 ? -37.033 -11.378 31.894 1.00 78.19 322 GLU A C 1
ATOM 2649 O O . GLU A 1 322 ? -35.885 -10.976 32.067 1.00 78.19 322 GLU A O 1
ATOM 2654 N N . ASN A 1 323 ? -37.782 -11.810 32.911 1.00 86.31 323 ASN A N 1
ATOM 2655 C CA . ASN A 1 323 ? -37.328 -11.922 34.307 1.00 86.31 323 ASN A CA 1
ATOM 2656 C C . ASN A 1 323 ? -37.205 -10.613 35.108 1.00 86.31 323 ASN A C 1
ATOM 2658 O O . ASN A 1 323 ? -36.612 -10.622 36.190 1.00 86.31 323 ASN A O 1
ATOM 2662 N N . ARG A 1 324 ? -37.814 -9.499 34.674 1.00 90.19 324 ARG A N 1
ATOM 2663 C CA . ARG A 1 324 ? -37.782 -8.224 35.426 1.00 90.19 324 ARG A CA 1
ATOM 2664 C C . ARG A 1 324 ? -38.205 -8.370 36.891 1.00 90.19 324 ARG A C 1
ATOM 2666 O O . ARG A 1 324 ? -37.560 -7.812 37.777 1.00 90.19 324 ARG A O 1
ATOM 2673 N N . GLU A 1 325 ? -39.275 -9.117 37.162 1.00 90.81 325 GLU A N 1
ATOM 2674 C CA . GLU A 1 325 ? -39.763 -9.350 38.528 1.00 90.81 325 GLU A CA 1
ATOM 2675 C C . GLU A 1 325 ? -38.797 -10.178 39.373 1.00 90.81 325 GLU A C 1
ATOM 2677 O O . GLU A 1 325 ? -38.625 -9.910 40.562 1.00 90.81 325 GLU A O 1
ATOM 2682 N N . ILE A 1 326 ? -38.150 -11.173 38.763 1.00 91.25 326 ILE A N 1
ATOM 2683 C CA . ILE A 1 326 ? -37.144 -12.007 39.423 1.00 91.25 326 ILE A CA 1
ATOM 2684 C C . ILE A 1 326 ? -35.931 -11.143 39.763 1.00 91.25 326 ILE A C 1
ATOM 2686 O O . ILE A 1 326 ? -35.505 -11.118 40.914 1.00 91.25 326 ILE A O 1
ATOM 2690 N N . VAL A 1 327 ? -35.431 -10.354 38.806 1.00 91.56 327 VAL A N 1
ATOM 2691 C CA . VAL A 1 327 ? -34.321 -9.419 39.036 1.00 91.56 327 VAL A CA 1
ATOM 2692 C C . VAL A 1 327 ? -34.680 -8.414 40.131 1.00 91.56 327 VAL A C 1
ATOM 2694 O O . VAL A 1 327 ? -33.887 -8.210 41.045 1.00 91.56 327 VAL A O 1
ATOM 2697 N N . ASN A 1 328 ? -35.885 -7.838 40.113 1.00 91.38 328 ASN A N 1
ATOM 2698 C CA . ASN A 1 328 ? -36.343 -6.941 41.176 1.00 91.38 328 ASN A CA 1
ATOM 2699 C C . ASN A 1 328 ? -36.363 -7.630 42.547 1.00 91.38 328 ASN A C 1
ATOM 2701 O O . ASN A 1 328 ? -35.866 -7.047 43.508 1.00 91.38 328 ASN A O 1
ATOM 2705 N N . ARG A 1 329 ? -36.876 -8.866 42.644 1.00 92.06 329 ARG A N 1
ATOM 2706 C CA . ARG A 1 329 ? -36.866 -9.654 43.889 1.00 92.06 329 ARG A CA 1
ATOM 2707 C C . ARG A 1 329 ? -35.446 -9.915 44.388 1.00 92.06 329 ARG A C 1
ATOM 2709 O O . ARG A 1 329 ? -35.172 -9.687 45.561 1.00 92.06 329 ARG A O 1
ATOM 2716 N N . LEU A 1 330 ? -34.539 -10.328 43.505 1.00 92.12 330 LEU A N 1
ATOM 2717 C CA . LEU A 1 330 ? -33.143 -10.625 43.845 1.00 92.12 330 LEU A CA 1
ATOM 2718 C C . LEU A 1 330 ? -32.363 -9.389 44.277 1.00 92.12 330 LEU A C 1
ATOM 2720 O O . LEU A 1 330 ? -31.529 -9.451 45.179 1.00 92.12 330 LEU A O 1
ATOM 2724 N N . VAL A 1 331 ? -32.645 -8.256 43.646 1.00 91.81 331 VAL A N 1
ATOM 2725 C CA . VAL A 1 331 ? -32.074 -6.978 44.044 1.00 91.81 331 VAL A CA 1
ATOM 2726 C C . VAL A 1 331 ? -32.631 -6.540 45.403 1.00 91.81 331 VAL A C 1
ATOM 2728 O O . VAL A 1 331 ? -31.863 -6.101 46.253 1.00 91.81 331 VAL A O 1
ATOM 2731 N N . SER A 1 332 ? -33.940 -6.679 45.644 1.00 92.25 332 SER A N 1
ATOM 2732 C CA . SER A 1 332 ? -34.552 -6.360 46.943 1.00 92.25 332 SER A CA 1
ATOM 2733 C C . SER A 1 332 ? -34.052 -7.270 48.066 1.00 92.25 332 SER A C 1
ATOM 2735 O O . SER A 1 332 ? -33.914 -6.817 49.196 1.00 92.25 332 SER A O 1
ATOM 2737 N N . SER A 1 333 ? -33.723 -8.528 47.757 1.00 92.50 333 SER A N 1
ATOM 2738 C CA . SER A 1 333 ? -33.134 -9.471 48.711 1.00 92.50 333 SER A CA 1
ATOM 2739 C C . SER A 1 333 ? -31.612 -9.339 48.857 1.00 92.50 333 SER A C 1
ATOM 2741 O O . SER A 1 333 ? -31.003 -10.181 49.510 1.00 92.50 333 SER A O 1
ATOM 2743 N N . GLY A 1 334 ? -30.967 -8.374 48.186 1.00 88.69 334 GLY A N 1
ATOM 2744 C CA . GLY A 1 334 ? -29.511 -8.176 48.227 1.00 88.69 334 GLY A CA 1
ATOM 2745 C C . GLY A 1 334 ? -28.674 -9.268 47.543 1.00 88.69 334 GLY A C 1
ATOM 2746 O O . GLY A 1 334 ? -27.453 -9.267 47.675 1.00 88.69 334 GLY A O 1
ATOM 2747 N N . LYS A 1 335 ? -29.297 -10.191 46.796 1.00 91.12 335 LYS A N 1
ATOM 2748 C CA . LYS A 1 335 ? -28.600 -11.276 46.076 1.00 91.12 335 LYS A CA 1
ATOM 2749 C C . LYS A 1 335 ? -27.872 -10.776 44.826 1.00 91.12 335 LYS A C 1
ATOM 2751 O O . LYS A 1 335 ? -26.906 -11.396 44.396 1.00 91.12 335 LYS A O 1
ATOM 2756 N N . ILE A 1 336 ? -28.336 -9.667 44.247 1.00 92.06 336 ILE A N 1
ATOM 2757 C CA . ILE A 1 336 ? -27.697 -8.980 43.120 1.00 92.06 336 ILE A CA 1
ATOM 2758 C C . ILE A 1 336 ? -27.432 -7.533 43.514 1.00 92.06 336 ILE A C 1
ATOM 2760 O O . ILE A 1 336 ? -28.322 -6.835 44.007 1.00 92.06 336 ILE A O 1
ATOM 2764 N N . SER A 1 337 ? -26.210 -7.073 43.255 1.00 90.19 337 SER A N 1
ATOM 2765 C CA . SER A 1 337 ? -25.857 -5.671 43.449 1.00 90.19 337 SER A CA 1
ATOM 2766 C C . SER A 1 337 ? -26.551 -4.804 42.400 1.00 90.19 337 SER A C 1
ATOM 2768 O O . SER A 1 337 ? -26.519 -5.090 41.203 1.00 90.19 337 SER A O 1
ATOM 2770 N N . SER A 1 338 ? -27.169 -3.714 42.848 1.00 93.62 338 SER A N 1
ATOM 2771 C CA . SER A 1 338 ? -27.780 -2.723 41.964 1.00 93.62 338 SER A CA 1
ATOM 2772 C C . SER A 1 338 ? -27.331 -1.328 42.345 1.00 93.62 338 SER A C 1
ATOM 2774 O O . SER A 1 338 ? -27.208 -1.019 43.531 1.00 93.62 338 SER A O 1
ATOM 2776 N N . PHE A 1 339 ? -27.159 -0.474 41.345 1.00 92.12 339 PHE A N 1
ATOM 2777 C CA . PHE A 1 339 ? -26.748 0.907 41.545 1.00 92.12 339 PHE A CA 1
ATOM 2778 C C . PHE A 1 339 ? -27.836 1.834 41.016 1.00 92.12 339 PHE A C 1
ATOM 2780 O O . PHE A 1 339 ? -28.403 1.603 39.945 1.00 92.12 339 PHE A O 1
ATOM 2787 N N . ARG A 1 340 ? -28.153 2.883 41.777 1.00 91.12 340 ARG A N 1
ATOM 2788 C CA . ARG A 1 340 ? -29.094 3.918 41.343 1.00 91.12 340 ARG A CA 1
ATOM 2789 C C . ARG A 1 340 ? -28.312 5.072 40.726 1.00 91.12 340 ARG A C 1
ATOM 2791 O O . ARG A 1 340 ? -27.546 5.730 41.423 1.00 91.12 340 ARG A O 1
ATOM 2798 N N . ILE A 1 341 ? -28.523 5.314 39.435 1.00 90.50 341 ILE A N 1
ATOM 2799 C CA . ILE A 1 341 ? -27.920 6.420 38.685 1.00 90.50 341 ILE A CA 1
ATOM 2800 C C . ILE A 1 341 ? -29.053 7.296 38.157 1.00 90.50 341 ILE A C 1
ATOM 2802 O O . ILE A 1 341 ? -29.824 6.889 37.286 1.00 90.50 341 ILE A O 1
ATOM 2806 N N . GLY A 1 342 ? -29.211 8.480 38.749 1.00 87.69 342 GLY A N 1
ATOM 2807 C CA . GLY A 1 342 ? -30.398 9.312 38.554 1.00 87.69 342 GLY A CA 1
ATOM 2808 C C . GLY A 1 342 ? -31.688 8.539 38.862 1.00 87.69 342 GLY A C 1
ATOM 2809 O O . GLY A 1 342 ? -31.884 8.030 39.971 1.00 87.69 342 GLY A O 1
ATOM 2810 N N . ASN A 1 343 ? -32.556 8.425 37.856 1.00 88.75 343 ASN A N 1
ATOM 2811 C CA . ASN A 1 343 ? -33.830 7.705 37.952 1.00 88.75 343 ASN A CA 1
ATOM 2812 C C . ASN A 1 343 ? -33.744 6.243 37.492 1.00 88.75 343 ASN A C 1
ATOM 2814 O O . ASN A 1 343 ? -34.746 5.533 37.527 1.00 88.75 343 ASN A O 1
ATOM 2818 N N . GLN A 1 344 ? -32.568 5.779 37.064 1.00 92.56 344 GLN A N 1
ATOM 2819 C CA . GLN A 1 344 ? -32.376 4.419 36.574 1.00 92.56 344 GLN A CA 1
ATOM 2820 C C . GLN A 1 344 ? -31.719 3.539 37.633 1.00 92.56 344 GLN A C 1
ATOM 2822 O O . GLN A 1 344 ? -30.837 3.965 38.380 1.00 92.56 344 GLN A O 1
ATOM 2827 N N . LYS A 1 345 ? -32.156 2.281 37.676 1.00 93.19 345 LYS A N 1
ATOM 2828 C CA . LYS A 1 345 ? -31.536 1.224 38.469 1.00 93.19 345 LYS A CA 1
ATOM 2829 C C . LYS A 1 345 ? -30.810 0.297 37.504 1.00 93.19 345 LYS A C 1
ATOM 2831 O O . LYS A 1 345 ? -31.434 -0.242 36.591 1.00 93.19 345 LYS A O 1
ATOM 2836 N N . ILE A 1 346 ? -29.503 0.172 37.679 1.00 94.81 346 ILE A N 1
ATOM 2837 C CA . ILE A 1 346 ? -28.630 -0.619 36.812 1.00 94.81 346 ILE A CA 1
ATOM 2838 C C . ILE A 1 346 ? -28.077 -1.818 37.578 1.00 94.81 346 ILE A C 1
ATOM 2840 O O . ILE A 1 346 ? -27.871 -1.750 38.792 1.00 94.81 346 ILE A O 1
ATOM 2844 N N . VAL A 1 347 ? -27.835 -2.907 36.859 1.00 94.38 347 VAL A N 1
ATOM 2845 C CA . VAL A 1 347 ? -27.227 -4.139 37.370 1.00 94.38 347 VAL A CA 1
ATOM 2846 C C . VAL A 1 347 ? -26.075 -4.563 36.471 1.00 94.38 347 VAL A C 1
ATOM 2848 O O . VAL A 1 347 ? -25.988 -4.158 35.309 1.00 94.38 347 VAL A O 1
ATOM 2851 N N . LEU A 1 348 ? -25.183 -5.381 37.020 1.00 93.44 348 LEU A N 1
ATOM 2852 C CA . LEU A 1 348 ? -24.092 -5.979 36.266 1.00 93.44 348 LEU A CA 1
ATOM 2853 C C . LEU A 1 348 ? -24.600 -7.156 35.449 1.00 93.44 348 LEU A C 1
ATOM 2855 O O . LEU A 1 348 ? -25.270 -8.044 35.975 1.00 93.44 348 LEU A O 1
ATOM 2859 N N . ARG A 1 349 ? -24.227 -7.218 34.170 1.00 91.88 349 ARG A N 1
ATOM 2860 C CA . ARG A 1 349 ? -24.651 -8.314 33.296 1.00 91.88 349 ARG A CA 1
ATOM 2861 C C . ARG A 1 349 ? -24.197 -9.682 33.813 1.00 91.88 349 ARG A C 1
ATOM 2863 O O . ARG A 1 349 ? -24.972 -10.629 33.737 1.00 91.88 349 ARG A O 1
ATOM 2870 N N . LYS A 1 350 ? -22.988 -9.785 34.374 1.00 91.69 350 LYS A N 1
ATOM 2871 C CA . LYS A 1 350 ? -22.470 -11.036 34.966 1.00 91.69 350 LYS A CA 1
ATOM 2872 C C . LYS A 1 350 ? -23.323 -11.583 36.121 1.00 91.69 350 LYS A C 1
ATOM 2874 O O . LYS A 1 350 ? -23.266 -12.775 36.410 1.00 91.69 350 LYS A O 1
ATOM 2879 N N . ASP A 1 351 ? -24.103 -10.727 36.783 1.00 89.75 351 ASP A N 1
ATOM 2880 C CA . ASP A 1 351 ? -25.000 -11.153 37.859 1.00 89.75 351 ASP A CA 1
ATOM 2881 C C . ASP A 1 351 ? -26.317 -11.705 37.292 1.00 89.75 351 ASP A C 1
ATOM 2883 O O . ASP A 1 351 ? -26.948 -12.551 37.918 1.00 89.75 351 ASP A O 1
ATOM 2887 N N . LEU A 1 352 ? -26.699 -11.289 36.078 1.00 87.44 352 LEU A N 1
ATOM 2888 C CA . LEU A 1 352 ? -27.861 -11.814 35.355 1.00 87.44 352 LEU A CA 1
ATOM 2889 C C . LEU A 1 352 ? -27.591 -13.187 34.737 1.00 87.44 352 LEU A C 1
ATOM 2891 O O . LEU A 1 352 ? -28.488 -14.018 34.683 1.00 87.44 352 LEU A O 1
ATOM 2895 N N . THR A 1 353 ? -26.358 -13.455 34.300 1.00 84.06 353 THR A N 1
ATOM 2896 C CA . THR A 1 353 ? -25.985 -14.752 33.706 1.00 84.06 353 THR A CA 1
ATOM 2897 C C . THR A 1 353 ? -25.993 -15.915 34.692 1.00 84.06 353 THR A C 1
ATOM 2899 O O . THR A 1 353 ? -25.848 -17.043 34.262 1.00 84.06 353 THR A O 1
ATOM 2902 N N . LYS A 1 354 ? -26.140 -15.662 35.997 1.00 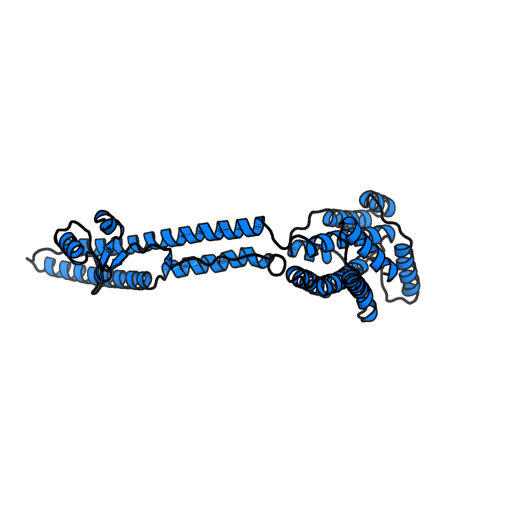78.56 354 LYS A N 1
ATOM 2903 C CA . LYS A 1 354 ? -26.306 -16.711 37.018 1.00 78.56 354 LYS A CA 1
ATOM 2904 C C . LYS A 1 354 ? -27.764 -17.167 37.182 1.00 78.56 354 LYS A C 1
ATOM 2906 O O . LYS A 1 354 ? -28.039 -17.991 38.045 1.00 78.56 354 LYS A O 1
ATOM 2911 N N . LEU A 1 355 ? -28.693 -16.542 36.451 1.00 72.62 355 LEU A N 1
ATOM 2912 C CA . LEU A 1 355 ? -30.139 -16.780 36.543 1.00 72.62 355 LEU A CA 1
ATOM 2913 C C . LEU A 1 355 ? -30.683 -17.660 35.417 1.00 72.62 355 LEU A C 1
ATOM 2915 O O . LEU A 1 355 ? -31.816 -18.123 35.523 1.00 72.62 355 LEU A O 1
ATOM 2919 N N . VAL A 1 356 ? -29.888 -17.825 34.360 1.00 59.62 356 VAL A N 1
ATOM 2920 C CA . VAL A 1 356 ? -30.063 -18.813 33.291 1.00 59.62 356 VAL A CA 1
ATOM 2921 C C . VAL A 1 356 ? -29.153 -19.976 33.636 1.00 59.62 356 VAL A C 1
ATOM 2923 O O . VAL A 1 356 ? -29.620 -21.126 33.520 1.00 59.62 356 VAL A O 1
#

Secondary structure (DSSP, 8-state):
--HHHHHHHHHHHHHHTT-PPPHHHHHHHHHHHHHHHHHT----SSS-HHHHHHHHHHHHHHHHTT-HHHHHHHHHHHHHHHHHHT-----S-STHHHHHHHHHHHHHHTPPP-S-HHHHHHHHHTT-HHHHHHHHHHHHHHHSPP-HHHHHHHHHTSS-SS--SS---HHHHHHHHHHHHHHHHHHHSS-SB-HHHHHHHHHHHHHHHHHHHHHHHHHHHHHHHHHHHHHHHHHT-PPP-SHHHHHHHHHHHHHHHHHHHHHHHHHHHHHTTHHHHHHHHHHHHHHHHHHGGGTTTSB---PPP-STTS--SEEEGGG--TTHHHHHHHHHTTSS-EEEETTEEEEEHHHHTT--

Sequence (356 aa):
MLWKTHLRISNEALRRLNINLSKEIHTKFREGNLVPDQWKDYPHHYGKTNAIEQNLLKARQCFLQDNHKDAFFYLGVTLHYIQDAYTSVISYNSPNNQEWHHNYEQSIEDSDFVCSIENTIHYCFHDNIHQLNNYSHIACELSKEVQGKQDTLRLATLVGKVQSQQTGNPKVDLNLALMACTKVVKSVAGPKNNSMLDSTIWKFFNEHQNLLQESEKQCSNDIINCAMQIENLKSKKGLTHGLLTKLKNVILEFRIRIKSYQLNHKYTDYSRQRHLLKVNLIYQNGISTIVNPHVGWYNYLVPKLNFQAVRKELVPINQINENREIVNRLVSSGKISSFRIGNQKIVLRKDLTKLV

Foldseek 3Di:
DDLVLLLVLLVVLCVVVVNDDDPLLVVLLSQLLPCVVVVVPPDLQAPCLVLLLVLLLQLLLCVLVVVSNSNSSSLSVNLNSLLSVLQQAPDPPDPVRVVVSVVLVVQLVVADADPDLLVVLCVQCVVPVPSSVVLVVLVVLLVDQADADPSLSCLSPVGRNDHHPDGDHSNSSSHSSSSNSSNSCCQSNDDQADPVLQVVLVVLLVVLLVVLLVLLVVLVVVLVVLLVVLVVLVVPQDDDDDPVSVVSNVVSVVVSVVSLVVSLVSVVCSVVVVSSVVSQVVSVVVNCVSCVRRVSRHDYDRDHRDNVPRDRQKDWLVNCPPCSVVVVVCVVVVVFDWGDRPPTIIGTVVSVVVVD

pLDDT: mean 93.67, std 7.87, range [50.97, 98.81]

Radius of gyration: 35.45 Å; chains: 1; bounding box: 80×43×103 Å